Protein AF-A0A1F9FW12-F1 (afdb_monomer)

Radius of gyration: 21.67 Å; Cα contacts (8 Å, |Δi|>4): 444; chains: 1; bounding box: 49×50×56 Å

Solvent-accessible surface area (backbone atoms only — not comparable to full-atom values): 12491 Å² total; per-residue (Å²): 107,56,38,27,41,35,31,28,23,66,83,76,48,38,42,70,44,68,47,82,42,67,31,73,29,91,90,42,102,76,46,70,36,59,57,80,72,63,62,75,63,54,49,55,52,42,66,75,33,90,60,32,66,69,48,35,73,69,28,71,91,52,41,73,85,38,58,42,76,39,79,41,77,63,83,83,67,69,53,80,49,36,27,70,40,78,56,97,89,43,77,42,81,38,62,47,41,26,47,43,62,43,73,53,95,51,93,47,55,76,44,79,47,83,51,99,68,32,44,41,34,34,30,54,22,80,89,34,36,80,41,52,34,39,35,33,61,40,72,70,57,100,86,55,82,82,53,87,61,72,81,68,69,73,60,49,66,50,71,32,39,44,50,63,78,55,62,50,46,46,53,77,85,20,65,37,64,31,52,69,29,35,31,68,42,35,43,35,39,61,66,53,87,46,94,60,66,35,37,39,40,51,38,41,86,82,63,72,41,44,71,26,41,53,32,34,36,40,46,87

Sequence (220 aa):
MAKYIYFYDKVTQHIIGMNSHAEKDPKSSGGMKEADADITSVWEDIRTGRMWPFLLEKITDKNPDNFGFIQADETPKAYNEYEPHHLSGSLYLKRRPYLCLKMKPSPKIMKEIEHDDSCFYEVNTDGGVILDMEVCVKHTHQHVEKHAEDKNIKGINGSLLAEVTLGRMNPRDGNIEMKNSKAQFQWILPDITSKEPARCYVKDPQGKILISKSLRVKCC

Secondary structure (DSSP, 8-state):
--EEEEEEETTTTEEEEEEEE-EE-TTSSSPEEP--S-HHHHHHHHHHSTTHHHHHTTSGGG-GGGEEEEEE-SPP--GGGEEEEEETTEEEEEEPPEEEEEEPP-TTEEEEEE-SS-EEEEE--TT-EEEEEEEEEESS-TTS---TTTTS-PPP-EEEEEEESSSEEESTT-EEEEBTTEEEEEEEE-S---SS-EEEEEE-TTS-SBPEEEEEEEE-

Mean predicted aligned error: 11.64 Å

pLDDT: mean 75.12, std 13.75, range [41.91, 95.12]

Foldseek 3Di:
DWKKKFKAFQVVQFTQDMDTDWDPDPPDPGDTDYDPDDCVVVVVCCCPDPNLVSSLVVYVVSDPVRMDIAIDPDDDDDRRQWGWDADPRDIHTFGFKAKDKDWDDDPQFPDWDDDPAAIETEGAQVQWDKTKMKIFIDRDDPPDDQDPCNVPDFFDWDWKAKDKPAAAKVVRRRTWTGDRRMTIIMGIHHPDQDPAWIWMWMGDPVNRHDTGHIYTYRHD

Structure (mmCIF, N/CA/C/O backbone):
data_AF-A0A1F9FW12-F1
#
_entry.id   AF-A0A1F9FW12-F1
#
loop_
_atom_site.group_PDB
_atom_site.id
_atom_site.type_symbol
_atom_site.label_atom_id
_atom_site.label_alt_id
_atom_site.label_comp_id
_atom_site.label_asym_id
_atom_site.label_entity_id
_atom_site.label_seq_id
_atom_site.pdbx_PDB_ins_code
_atom_site.Cartn_x
_atom_site.Cartn_y
_atom_site.Cartn_z
_atom_site.occupancy
_atom_site.B_iso_or_equiv
_atom_site.auth_seq_id
_atom_site.auth_comp_id
_atom_site.auth_asym_id
_atom_site.auth_atom_id
_atom_site.pdbx_PDB_model_num
ATOM 1 N N . MET A 1 1 ? -2.468 22.154 17.732 1.00 50.06 1 MET A N 1
ATOM 2 C CA . MET A 1 1 ? -2.568 20.937 16.912 1.00 50.06 1 MET A CA 1
ATOM 3 C C . MET A 1 1 ? -4.022 20.478 16.830 1.00 50.06 1 MET A C 1
ATOM 5 O O . MET A 1 1 ? -4.713 20.486 17.840 1.00 50.06 1 MET A O 1
ATOM 9 N N . ALA A 1 2 ? -4.526 20.174 15.630 1.00 53.75 2 ALA A N 1
ATOM 10 C CA . ALA A 1 2 ? -5.861 19.586 15.475 1.00 53.75 2 ALA A CA 1
ATOM 11 C C . ALA A 1 2 ? -5.829 18.135 15.976 1.00 53.75 2 ALA A C 1
ATOM 13 O O . ALA A 1 2 ? -4.874 17.422 15.676 1.00 53.75 2 ALA A O 1
ATOM 14 N N . LYS A 1 3 ? -6.852 17.710 16.723 1.00 67.75 3 LYS A N 1
ATOM 15 C CA . LYS A 1 3 ? -7.005 16.312 17.147 1.00 67.75 3 LYS A CA 1
ATOM 16 C C . LYS A 1 3 ? -7.807 15.573 16.090 1.00 67.75 3 LYS A C 1
ATOM 18 O O . LYS A 1 3 ? -8.830 16.074 15.623 1.00 67.75 3 LYS A O 1
ATOM 23 N N . TYR A 1 4 ? -7.364 14.385 15.714 1.00 75.00 4 TYR A N 1
ATOM 24 C CA . TYR A 1 4 ? -8.054 13.556 14.736 1.00 75.00 4 TYR A CA 1
ATOM 25 C C . TYR A 1 4 ? -8.734 12.395 15.438 1.00 75.00 4 TYR A C 1
ATOM 27 O O . TYR A 1 4 ? -8.159 11.758 16.317 1.00 75.00 4 TYR A O 1
ATOM 35 N N . ILE A 1 5 ? -9.970 12.126 15.036 1.00 79.50 5 ILE A N 1
ATOM 36 C CA . ILE A 1 5 ? -10.752 10.993 15.510 1.00 79.50 5 ILE A CA 1
ATOM 37 C C . ILE A 1 5 ? -10.859 10.013 14.354 1.00 79.50 5 ILE A C 1
ATOM 39 O O . ILE A 1 5 ? -11.428 10.332 13.312 1.00 79.50 5 ILE A O 1
ATOM 43 N N . TYR A 1 6 ? -10.305 8.824 14.539 1.00 81.88 6 TYR A N 1
ATOM 44 C CA . TYR A 1 6 ? -10.405 7.720 13.598 1.00 81.88 6 TYR A CA 1
ATOM 45 C C . TYR A 1 6 ? -11.498 6.775 14.070 1.00 81.88 6 TYR A C 1
ATOM 47 O O . TYR A 1 6 ? -11.507 6.366 15.227 1.00 81.88 6 TYR A O 1
ATOM 55 N N . PHE A 1 7 ? -12.409 6.426 13.173 1.00 86.50 7 PHE A N 1
ATOM 56 C CA . PHE A 1 7 ? -13.525 5.531 13.445 1.00 86.50 7 PHE A CA 1
ATOM 57 C C . PHE A 1 7 ? -13.206 4.148 12.923 1.00 86.50 7 PHE A C 1
ATOM 59 O O . PHE A 1 7 ? -12.698 4.019 11.807 1.00 86.50 7 PHE A O 1
ATOM 66 N N . TYR A 1 8 ? -13.529 3.120 13.696 1.00 89.25 8 TYR A N 1
ATOM 67 C CA . TYR A 1 8 ? -13.235 1.749 13.320 1.00 89.25 8 TYR A CA 1
ATOM 68 C C . TYR A 1 8 ? -14.356 0.789 13.691 1.00 89.25 8 TYR A C 1
ATOM 70 O O . TYR A 1 8 ? -15.135 1.032 14.611 1.00 89.25 8 TYR A O 1
ATOM 78 N N . ASP A 1 9 ? -14.415 -0.315 12.958 1.00 90.31 9 ASP A N 1
ATOM 79 C CA . ASP A 1 9 ? -15.265 -1.451 13.282 1.00 90.31 9 ASP A CA 1
ATOM 80 C C . ASP A 1 9 ? -14.546 -2.366 14.281 1.00 90.31 9 ASP A C 1
ATOM 82 O O . ASP A 1 9 ? -13.486 -2.912 13.973 1.00 90.31 9 ASP A O 1
ATOM 86 N N . LYS A 1 10 ? -15.109 -2.546 15.478 1.00 90.25 10 LYS A N 1
ATOM 87 C CA . LYS A 1 10 ? -14.579 -3.425 16.532 1.00 90.25 10 LYS A CA 1
ATOM 88 C C . LYS A 1 10 ? -14.574 -4.900 16.132 1.00 90.25 10 LYS A C 1
ATOM 90 O O . LYS A 1 10 ? -13.773 -5.656 16.676 1.00 90.25 10 LYS A O 1
ATOM 95 N N . VAL A 1 11 ? -15.438 -5.323 15.211 1.00 90.12 11 VAL A N 1
ATOM 96 C CA . VAL A 1 11 ? -15.498 -6.718 14.755 1.00 90.12 11 VAL A CA 1
ATOM 97 C C . VAL A 1 11 ? -14.363 -6.996 13.780 1.00 90.12 11 VAL A C 1
ATOM 99 O O . VAL A 1 11 ? -13.602 -7.941 13.975 1.00 90.12 11 VAL A O 1
ATOM 102 N N . THR A 1 12 ? -14.205 -6.159 12.752 1.00 87.31 12 THR A N 1
ATOM 103 C CA . THR A 1 12 ? -13.179 -6.383 11.721 1.00 87.31 12 THR A CA 1
ATOM 104 C C . THR A 1 12 ? -11.837 -5.732 12.035 1.00 87.31 12 THR A C 1
ATOM 106 O O . THR A 1 12 ? -10.877 -5.981 11.316 1.00 87.31 12 THR A O 1
ATOM 109 N N . GLN A 1 13 ? -11.774 -4.863 13.047 1.00 85.50 13 GLN A N 1
ATOM 110 C CA . GLN A 1 13 ? -10.605 -4.044 13.381 1.00 85.50 13 GLN A CA 1
ATOM 111 C C . GLN A 1 13 ? -10.117 -3.210 12.181 1.00 85.50 13 GLN A C 1
ATOM 113 O O . GLN A 1 13 ? -8.924 -3.085 11.930 1.00 85.50 13 GLN A O 1
ATOM 118 N N . HIS A 1 14 ? -11.045 -2.630 11.412 1.00 85.19 14 HIS A N 1
ATOM 119 C CA . HIS A 1 14 ? -10.708 -1.774 10.268 1.00 85.19 14 HIS A CA 1
ATOM 120 C C . HIS A 1 14 ? -11.128 -0.334 10.515 1.00 85.19 14 HIS A C 1
ATOM 122 O O . HIS A 1 14 ? -12.238 -0.083 10.980 1.00 85.19 14 HIS A O 1
ATOM 128 N N . ILE A 1 15 ? -10.268 0.613 10.136 1.00 85.81 15 ILE A N 1
ATOM 129 C CA . ILE A 1 15 ? -10.620 2.031 10.105 1.00 85.81 15 ILE A CA 1
ATOM 130 C C . ILE A 1 15 ? -11.604 2.284 8.951 1.00 85.81 15 ILE A C 1
ATOM 132 O O . ILE A 1 15 ? -11.317 1.981 7.792 1.00 85.81 15 ILE A O 1
ATOM 136 N N . ILE A 1 16 ? -12.758 2.869 9.261 1.00 86.00 16 ILE A N 1
ATOM 137 C CA . ILE A 1 16 ? -13.864 3.116 8.320 1.00 86.00 16 ILE A CA 1
ATOM 138 C C . ILE A 1 16 ? -14.029 4.596 7.944 1.00 86.00 16 ILE A C 1
ATOM 140 O O . ILE A 1 16 ? -14.713 4.926 6.966 1.00 86.00 16 ILE A O 1
ATOM 144 N N . GLY A 1 17 ? -13.386 5.488 8.697 1.00 80.88 17 GLY A N 1
ATOM 145 C CA . GLY A 1 17 ? -13.388 6.921 8.445 1.00 80.88 17 GLY A CA 1
ATOM 146 C C . GLY A 1 17 ? -12.546 7.690 9.456 1.00 80.88 17 GLY A C 1
ATOM 147 O O . GLY A 1 17 ? -12.035 7.127 10.422 1.00 80.88 17 GLY A O 1
ATOM 148 N N . MET A 1 18 ? -12.422 8.992 9.227 1.00 80.31 18 MET A N 1
ATOM 149 C CA . MET A 1 18 ? -11.743 9.912 10.133 1.00 80.31 18 MET A CA 1
ATOM 150 C C . MET A 1 18 ? -12.443 11.268 10.131 1.00 80.31 18 MET A C 1
ATOM 152 O O . MET A 1 18 ? -13.063 11.643 9.135 1.00 80.31 18 MET A O 1
ATOM 156 N N . ASN A 1 19 ? -12.307 12.012 11.222 1.00 76.75 19 ASN A N 1
ATOM 157 C CA . ASN A 1 19 ? -12.745 13.395 11.322 1.00 76.75 19 ASN A CA 1
ATOM 158 C C . ASN A 1 19 ? -11.682 14.232 12.037 1.00 76.75 19 ASN A C 1
ATOM 160 O O . ASN A 1 19 ? -11.104 13.798 13.032 1.00 76.75 19 ASN A O 1
ATOM 164 N N . SER A 1 20 ? -11.430 15.438 11.538 1.00 72.69 20 SER A N 1
ATOM 165 C CA . SER A 1 20 ? -10.572 16.410 12.211 1.00 72.69 20 SER A CA 1
ATOM 166 C C . SER A 1 20 ? -11.410 17.259 13.154 1.00 72.69 20 SER A C 1
ATOM 168 O O . SER A 1 20 ? -12.402 17.852 12.725 1.00 72.69 20 SER A O 1
ATOM 170 N N . HIS A 1 21 ? -10.992 17.371 14.407 1.00 67.56 21 HIS A N 1
ATOM 171 C CA . HIS A 1 21 ? -11.604 18.270 15.366 1.00 67.56 21 HIS A CA 1
ATOM 172 C C . HIS A 1 21 ? -10.665 19.445 15.661 1.00 67.56 21 HIS A C 1
ATOM 174 O O . HIS A 1 21 ? -9.515 19.279 16.078 1.00 67.56 21 HIS A O 1
ATOM 180 N N . ALA A 1 22 ? -11.175 20.647 15.409 1.00 60.00 22 ALA A N 1
ATOM 181 C CA . ALA A 1 22 ? -10.562 21.908 15.789 1.00 60.00 22 ALA A CA 1
ATOM 182 C C . ALA A 1 22 ? -11.625 22.728 16.518 1.00 60.00 22 ALA A C 1
ATOM 184 O O . ALA A 1 22 ? -12.747 22.870 16.023 1.00 60.00 22 ALA A O 1
ATOM 185 N N . GLU A 1 23 ? -11.290 23.259 17.688 1.00 57.38 23 GLU A N 1
ATOM 186 C CA . GLU A 1 23 ? -12.183 24.172 18.391 1.00 57.38 23 GLU A CA 1
ATOM 187 C C . GLU A 1 23 ? -11.957 25.591 17.877 1.00 57.38 23 GLU A C 1
ATOM 189 O O . GLU A 1 23 ? -10.819 26.026 17.704 1.00 57.38 23 GLU A O 1
ATOM 194 N N . LYS A 1 24 ? -13.035 26.354 17.671 1.00 55.78 24 LYS A N 1
ATOM 195 C CA . LYS A 1 24 ? -12.896 27.801 17.480 1.00 55.78 24 LYS A CA 1
ATOM 196 C C . LYS A 1 24 ? -12.367 28.406 18.771 1.00 55.78 24 LYS A C 1
ATOM 198 O O . LYS A 1 24 ? -12.891 28.120 19.846 1.00 55.78 24 LYS A O 1
ATOM 203 N N . ASP A 1 25 ? -11.352 29.251 18.665 1.00 60.12 25 ASP A N 1
ATOM 204 C CA . ASP A 1 25 ? -10.911 30.052 19.793 1.00 60.12 25 ASP A CA 1
ATOM 205 C C . ASP A 1 25 ? -11.983 31.118 20.077 1.00 60.12 25 ASP A C 1
ATOM 207 O O . ASP A 1 25 ? -12.169 32.022 19.260 1.00 60.12 25 ASP A O 1
ATOM 211 N N . PRO A 1 26 ? -12.696 31.052 21.218 1.00 59.25 26 PRO A N 1
ATOM 212 C CA . PRO A 1 26 ? -13.742 32.016 21.544 1.00 59.25 26 PRO A CA 1
ATOM 213 C C . PRO A 1 26 ? -13.204 33.445 21.714 1.00 59.25 26 PRO A C 1
ATOM 215 O O . PRO A 1 26 ? -13.993 34.386 21.755 1.00 59.25 26 PRO A O 1
ATOM 218 N N . LYS A 1 27 ? -11.880 33.623 21.820 1.00 64.88 27 LYS A N 1
ATOM 219 C CA . LYS A 1 27 ? -11.221 34.927 21.948 1.00 64.88 27 LYS A CA 1
ATOM 220 C C . LYS A 1 27 ? -10.747 35.512 20.621 1.00 64.88 27 LYS A C 1
ATOM 222 O O . LYS A 1 27 ? -10.267 36.644 20.617 1.00 64.88 27 LYS A O 1
ATOM 227 N N . SER A 1 28 ? -10.878 34.794 19.505 1.00 58.59 28 SER A N 1
ATOM 228 C CA . SER A 1 28 ? -10.461 35.307 18.203 1.00 58.59 28 SER A CA 1
ATOM 229 C C . SER A 1 28 ? -11.562 35.169 17.154 1.00 58.59 28 SER A C 1
ATOM 231 O O . SER A 1 28 ? -12.304 34.192 17.089 1.00 58.59 28 SER A O 1
ATOM 233 N N . SER A 1 29 ? -11.666 36.174 16.290 1.00 53.31 29 SER A N 1
ATOM 234 C CA . SER A 1 29 ? -12.631 36.266 15.192 1.00 53.31 29 SER A CA 1
ATOM 235 C C . SER A 1 29 ? -12.268 35.353 14.008 1.00 53.31 29 SER A C 1
ATOM 237 O O . SER A 1 29 ? -12.373 35.754 12.852 1.00 53.31 29 SER A O 1
ATOM 239 N N . GLY A 1 30 ? -11.820 34.123 14.283 1.00 53.59 30 GLY A N 1
ATOM 240 C CA . GLY A 1 30 ? -11.485 33.128 13.260 1.00 53.59 30 GLY A CA 1
ATOM 241 C C . GLY A 1 30 ? -10.295 32.221 13.571 1.00 53.59 30 GLY A C 1
ATOM 242 O O . GLY A 1 30 ? -10.003 31.334 12.772 1.00 53.59 30 GLY A O 1
ATOM 243 N N . GLY A 1 31 ? -9.604 32.409 14.696 1.00 47.91 31 GLY A N 1
ATOM 244 C CA . GLY A 1 31 ? -8.548 31.498 15.127 1.00 47.91 31 GLY A CA 1
ATOM 245 C C . GLY A 1 31 ? -9.128 30.186 15.648 1.00 47.91 31 GLY A C 1
ATOM 246 O O . GLY A 1 31 ? -10.219 30.134 16.217 1.00 47.91 31 GLY A O 1
ATOM 247 N N . MET A 1 32 ? -8.390 29.107 15.420 1.00 54.97 32 MET A N 1
ATOM 248 C CA . MET A 1 32 ? -8.694 27.784 15.951 1.00 54.97 32 MET A CA 1
ATOM 249 C C . MET A 1 32 ? -7.742 27.512 17.115 1.00 54.97 32 MET A C 1
ATOM 251 O O . MET A 1 32 ? -6.544 27.771 16.997 1.00 54.97 32 MET A O 1
ATOM 255 N N . LYS A 1 33 ? -8.260 26.988 18.224 1.00 55.19 33 LYS A N 1
ATOM 256 C CA . LYS A 1 33 ? -7.462 26.482 19.344 1.00 55.19 33 LYS A CA 1
ATOM 257 C C . LYS A 1 33 ? -7.432 24.955 19.329 1.00 55.19 33 LYS A C 1
ATOM 259 O O . LYS A 1 33 ? -8.221 24.299 18.645 1.00 55.19 33 LYS A O 1
ATOM 264 N N . GLU A 1 34 ? -6.490 24.395 20.080 1.00 53.59 34 GLU A N 1
ATOM 265 C CA . GLU A 1 34 ? -6.467 22.961 20.360 1.00 53.59 34 GLU A CA 1
ATOM 266 C C . GLU A 1 34 ? -7.779 22.549 21.011 1.00 53.59 34 GLU A C 1
ATOM 268 O O . GLU A 1 34 ? -8.272 23.237 21.907 1.00 53.59 34 GLU A O 1
ATOM 273 N N . ALA A 1 35 ? -8.358 21.456 20.516 1.00 56.28 35 ALA A N 1
ATOM 274 C CA . ALA A 1 35 ? -9.571 20.937 21.104 1.00 56.28 35 ALA A CA 1
ATOM 275 C C . ALA A 1 35 ? -9.242 20.296 22.455 1.00 56.28 35 ALA A C 1
ATOM 277 O O . ALA A 1 35 ? -8.491 19.321 22.521 1.00 56.28 35 ALA A O 1
ATOM 278 N N . ASP A 1 36 ? -9.773 20.865 23.527 1.00 52.09 36 ASP A N 1
ATOM 279 C CA . ASP A 1 36 ? -9.643 20.362 24.898 1.00 52.09 36 ASP A CA 1
ATOM 280 C C . ASP A 1 36 ? -10.951 19.695 25.364 1.00 52.09 36 ASP A C 1
ATOM 282 O O . ASP A 1 36 ? -11.026 19.139 26.455 1.00 52.09 36 ASP A O 1
ATOM 286 N N . ALA A 1 37 ? -11.995 19.732 24.526 1.00 49.47 37 ALA A N 1
ATOM 287 C CA . ALA A 1 37 ? -13.280 19.116 24.797 1.00 49.47 37 ALA A CA 1
ATOM 288 C C . ALA A 1 37 ? -13.154 17.595 24.960 1.00 49.47 37 ALA A C 1
ATOM 290 O O . ALA A 1 37 ? -12.614 16.886 24.105 1.00 49.47 37 ALA A O 1
ATOM 291 N N . ASP A 1 38 ? -13.713 17.108 26.067 1.00 55.38 38 ASP A N 1
ATOM 292 C CA . ASP A 1 38 ? -13.918 15.693 26.342 1.00 55.38 38 ASP A CA 1
ATOM 293 C C . ASP A 1 38 ? -14.701 15.051 25.182 1.00 55.38 38 ASP A C 1
ATOM 295 O O . ASP A 1 38 ? -15.797 15.500 24.824 1.00 55.38 38 ASP A O 1
ATOM 299 N N . ILE A 1 39 ? -14.117 14.021 24.563 1.00 55.78 39 ILE A N 1
ATOM 300 C CA . ILE A 1 39 ? -14.562 13.407 23.298 1.00 55.78 39 ILE A CA 1
ATOM 301 C C . ILE A 1 39 ? -15.992 12.846 23.368 1.00 55.78 39 ILE A C 1
ATOM 303 O O . ILE A 1 39 ? -16.648 12.678 22.340 1.00 55.78 39 ILE A O 1
ATOM 307 N N . THR A 1 40 ? -16.504 12.623 24.581 1.00 54.50 40 THR A N 1
ATOM 308 C CA . THR A 1 40 ? -17.896 12.271 24.886 1.00 54.50 40 THR A CA 1
ATOM 309 C C . THR A 1 40 ? -18.890 13.286 24.311 1.00 54.50 40 THR A C 1
ATOM 311 O O . THR A 1 40 ? -19.965 12.906 23.855 1.00 54.50 40 THR A O 1
ATOM 314 N N . SER A 1 41 ? -18.515 14.570 24.265 1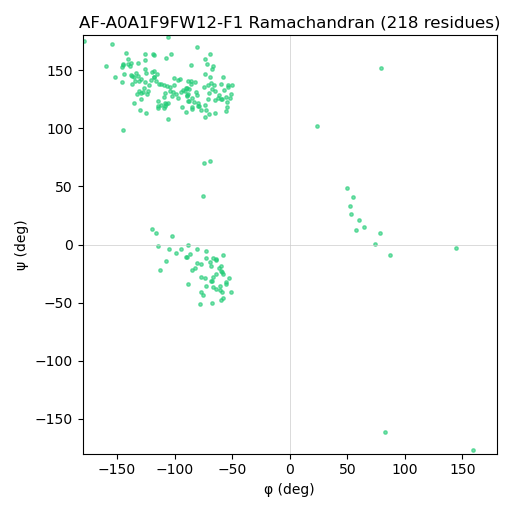.00 57.97 41 SER A N 1
ATOM 315 C CA . SER A 1 41 ? -19.313 15.630 23.632 1.00 57.97 41 SER A CA 1
ATOM 316 C C . SER A 1 41 ? -19.298 15.551 22.098 1.00 57.97 41 SER A C 1
ATOM 318 O O . SER A 1 41 ? -20.326 15.753 21.457 1.00 57.97 41 SER A O 1
ATOM 320 N N . VAL A 1 42 ? -18.166 15.155 21.507 1.00 59.72 42 VAL A N 1
ATOM 321 C CA . VAL A 1 42 ? -17.994 15.016 20.051 1.00 59.72 42 VAL A CA 1
ATOM 322 C C . VAL A 1 42 ? -18.718 13.772 19.519 1.00 59.72 42 VAL A C 1
ATOM 324 O O . VAL A 1 42 ? -19.174 13.755 18.376 1.00 59.72 42 VAL A O 1
ATOM 327 N N . TRP A 1 43 ? -18.864 12.732 20.347 1.00 63.38 43 TRP A N 1
ATOM 328 C CA . TRP A 1 43 ? -19.597 11.511 20.005 1.00 63.38 43 TRP A CA 1
ATOM 329 C C . TRP A 1 43 ? -21.064 11.773 19.658 1.00 63.38 43 TRP A C 1
ATOM 331 O O . TRP A 1 43 ? -21.545 11.305 18.624 1.00 63.38 43 TRP A O 1
ATOM 341 N N . GLU A 1 44 ? -21.768 12.549 20.483 1.00 67.06 44 GLU A N 1
ATOM 342 C CA . GLU A 1 44 ? -23.172 12.881 20.231 1.00 67.06 44 GLU A CA 1
ATOM 343 C C . GLU A 1 44 ? -23.341 13.756 18.984 1.00 67.06 44 GLU A C 1
ATOM 345 O O . GLU A 1 44 ? -24.257 13.523 18.189 1.00 67.06 44 GLU A O 1
ATOM 350 N N . ASP A 1 45 ? -22.413 14.682 18.738 1.00 67.62 45 ASP A N 1
ATOM 351 C CA . ASP A 1 45 ? -22.391 15.489 17.513 1.00 67.62 45 ASP A CA 1
ATOM 352 C C . ASP A 1 45 ? -22.164 14.630 16.261 1.00 67.62 45 ASP A C 1
ATOM 354 O O . ASP A 1 45 ? -22.785 14.851 15.219 1.00 67.62 45 ASP A O 1
ATOM 358 N N . ILE A 1 46 ? -21.303 13.611 16.346 1.00 69.25 46 ILE A N 1
ATOM 359 C CA . ILE A 1 46 ? -21.087 12.668 15.246 1.00 69.25 46 ILE A CA 1
ATOM 360 C C . ILE A 1 46 ? -22.342 11.831 15.019 1.00 69.25 46 ILE A C 1
ATOM 362 O O . ILE A 1 46 ? -22.800 11.766 13.880 1.00 69.25 46 ILE A O 1
ATOM 366 N N . ARG A 1 47 ? -22.908 11.236 16.080 1.00 67.94 47 ARG A N 1
ATOM 367 C CA . ARG A 1 47 ? -24.086 10.351 16.042 1.00 67.94 47 ARG A CA 1
ATOM 368 C C . ARG A 1 47 ? -25.327 11.048 15.488 1.00 67.94 47 ARG A C 1
ATOM 370 O O . ARG A 1 47 ? -26.104 10.441 14.754 1.00 67.94 47 ARG A O 1
ATOM 377 N N . THR A 1 48 ? -25.528 12.311 15.847 1.00 71.81 48 THR A N 1
ATOM 378 C CA . THR A 1 48 ? -26.655 13.128 15.366 1.00 71.81 48 THR A CA 1
ATOM 379 C C . THR A 1 48 ? -26.339 13.872 14.065 1.00 71.81 48 THR A C 1
ATOM 381 O O . THR A 1 48 ? -27.235 14.407 13.409 1.00 71.81 48 THR A O 1
ATOM 384 N N . GLY A 1 49 ? -25.069 13.879 13.660 1.00 72.19 49 GLY A N 1
ATOM 385 C CA . GLY A 1 49 ? -24.574 14.544 12.469 1.00 72.19 49 GLY A CA 1
ATOM 386 C C . GLY A 1 49 ? -24.788 13.762 11.173 1.00 72.19 49 GLY A C 1
ATOM 387 O O . GLY A 1 49 ? -25.107 12.575 11.132 1.00 72.19 49 GLY A O 1
ATOM 388 N N . ARG A 1 50 ? -24.535 14.444 10.051 1.00 75.69 50 ARG A N 1
ATOM 389 C CA . ARG A 1 50 ? -24.700 13.883 8.695 1.00 75.69 50 ARG A CA 1
ATOM 390 C C . ARG A 1 50 ? -23.688 12.793 8.343 1.00 75.69 50 ARG A C 1
ATOM 392 O O . ARG A 1 50 ? -23.885 12.097 7.356 1.00 75.69 50 ARG A O 1
ATOM 399 N N . MET A 1 51 ? -22.607 12.663 9.110 1.00 76.00 51 MET A N 1
ATOM 400 C CA . MET A 1 51 ? -21.559 11.667 8.874 1.00 76.00 51 MET A CA 1
ATOM 401 C C . MET A 1 51 ? -21.977 10.264 9.339 1.00 76.00 51 MET A C 1
ATOM 403 O O . MET A 1 51 ? -21.530 9.272 8.768 1.00 76.00 51 MET A O 1
ATOM 407 N N . TRP A 1 52 ? -22.853 10.174 10.342 1.00 81.94 52 TRP A N 1
ATOM 408 C CA . TRP A 1 52 ? -23.211 8.918 10.997 1.00 81.94 52 TRP A CA 1
ATOM 409 C C . TRP A 1 52 ? -23.786 7.839 10.069 1.00 81.94 52 TRP A C 1
ATOM 411 O O . TRP A 1 52 ? -23.285 6.714 10.120 1.00 81.94 52 TRP A O 1
ATOM 421 N N . PRO A 1 53 ? -24.743 8.132 9.163 1.00 84.19 53 PRO A N 1
ATOM 422 C CA . PRO A 1 53 ? -25.268 7.116 8.251 1.00 84.19 53 PRO A CA 1
ATOM 423 C C . PRO A 1 53 ? -24.179 6.489 7.368 1.00 84.19 53 PRO A C 1
ATOM 425 O O . PRO A 1 53 ? -24.139 5.273 7.213 1.00 84.19 53 PRO A O 1
ATOM 428 N N . PHE A 1 54 ? -23.242 7.302 6.867 1.00 84.62 54 PHE A N 1
ATOM 429 C CA . PHE A 1 54 ? -22.136 6.832 6.023 1.00 84.62 54 PHE A CA 1
ATOM 430 C C . PHE A 1 54 ? -21.134 5.960 6.780 1.00 84.62 54 PHE A C 1
ATOM 432 O O . PHE A 1 54 ? -20.500 5.085 6.191 1.00 84.62 54 PHE A O 1
ATOM 439 N N . LEU A 1 55 ? -20.948 6.219 8.074 1.00 84.88 55 LEU A N 1
ATOM 440 C CA . LEU A 1 55 ? -20.100 5.381 8.910 1.00 84.88 55 LEU A CA 1
ATOM 441 C C . LEU A 1 55 ? -20.797 4.061 9.246 1.00 84.88 55 LEU A C 1
ATOM 443 O O . LEU A 1 55 ? -20.174 3.010 9.128 1.00 84.88 55 LEU A O 1
ATOM 447 N N . LEU A 1 56 ? -22.089 4.096 9.586 1.00 87.12 56 LEU A N 1
ATOM 448 C CA . LEU A 1 56 ? -22.874 2.894 9.875 1.00 87.12 56 LEU A CA 1
ATOM 449 C C . LEU A 1 56 ? -22.958 1.934 8.689 1.00 87.12 56 LEU A C 1
ATOM 451 O O . LEU A 1 56 ? -22.918 0.726 8.889 1.00 87.12 56 LEU A O 1
ATOM 455 N N . GLU A 1 57 ? -23.022 2.443 7.457 1.00 89.06 57 GLU A N 1
ATOM 456 C CA . GLU A 1 57 ? -22.985 1.608 6.249 1.00 89.06 57 GLU A CA 1
ATOM 457 C C . GLU A 1 57 ? -21.719 0.750 6.128 1.00 89.06 57 GLU A C 1
ATOM 459 O O . GLU A 1 57 ? -21.745 -0.276 5.450 1.00 89.06 57 GLU A O 1
ATOM 464 N N . LYS A 1 58 ? -20.626 1.159 6.779 1.00 88.56 58 LYS A N 1
ATOM 465 C CA . LYS A 1 58 ? -19.327 0.476 6.750 1.00 88.56 58 LYS A CA 1
ATOM 466 C C . LYS A 1 58 ? -19.073 -0.409 7.973 1.00 88.56 58 LYS A C 1
ATOM 468 O O . LYS A 1 58 ? -18.061 -1.101 7.996 1.00 88.56 58 LYS A O 1
ATOM 473 N N . ILE A 1 59 ? -19.945 -0.362 8.980 1.00 90.31 59 ILE A N 1
ATOM 474 C CA . ILE A 1 59 ? -19.849 -1.168 10.201 1.00 90.31 59 ILE A CA 1
ATOM 475 C C . ILE A 1 59 ? -20.497 -2.536 9.973 1.00 90.31 59 ILE A C 1
ATOM 477 O O . ILE A 1 59 ? -21.562 -2.633 9.358 1.00 90.31 59 ILE A O 1
ATOM 481 N N . THR A 1 60 ? -19.886 -3.589 10.516 1.00 90.75 60 THR A N 1
ATOM 482 C CA . THR A 1 60 ? -20.432 -4.950 10.519 1.00 90.75 60 THR A CA 1
ATOM 483 C C . THR A 1 60 ? -21.852 -4.954 11.072 1.00 90.75 60 THR A C 1
ATOM 485 O O . THR A 1 60 ? -22.124 -4.419 12.151 1.00 90.75 60 THR A O 1
ATOM 488 N N . ASP A 1 61 ? -22.765 -5.526 10.287 1.00 92.44 61 ASP A N 1
ATOM 489 C CA . ASP A 1 61 ? -24.207 -5.596 10.546 1.00 92.44 61 ASP A CA 1
ATOM 490 C C . ASP A 1 61 ? -24.901 -4.239 10.730 1.00 92.44 61 ASP A C 1
ATOM 492 O O . ASP A 1 61 ? -26.050 -4.179 11.168 1.00 92.44 61 ASP A O 1
ATOM 496 N N . LYS A 1 62 ? -24.221 -3.133 10.392 1.00 89.81 62 LYS A N 1
ATOM 497 C CA . LYS A 1 62 ? -24.669 -1.759 10.660 1.00 89.81 62 LYS A CA 1
ATOM 498 C C . LYS A 1 62 ? -25.028 -1.535 12.136 1.00 89.81 62 LYS A C 1
ATOM 500 O O . LYS A 1 62 ? -25.849 -0.673 12.443 1.00 89.81 62 LYS A O 1
ATOM 505 N N . ASN A 1 63 ? -24.435 -2.317 13.043 1.00 89.56 63 ASN A N 1
ATOM 506 C CA . ASN A 1 63 ? -24.714 -2.252 14.472 1.00 89.56 63 ASN A CA 1
ATOM 507 C C . ASN A 1 63 ? -23.856 -1.155 15.137 1.00 89.56 63 ASN A C 1
ATOM 509 O O . ASN A 1 63 ? -22.635 -1.305 15.183 1.00 89.56 63 ASN A O 1
ATOM 513 N N . PRO A 1 64 ? -24.453 -0.088 15.704 1.00 86.50 64 PRO A N 1
ATOM 514 C CA . PRO A 1 64 ? -23.721 0.957 16.422 1.00 86.50 64 PRO A CA 1
ATOM 515 C C . PRO A 1 64 ? -22.787 0.451 17.528 1.00 86.50 64 PRO A C 1
ATOM 517 O O . PRO A 1 64 ? -21.765 1.080 17.785 1.00 86.50 64 PRO A O 1
ATOM 520 N N . ASP A 1 65 ? -23.087 -0.684 18.164 1.00 88.12 65 ASP A N 1
ATOM 521 C CA . ASP A 1 65 ? -22.259 -1.231 19.248 1.00 88.12 65 ASP A CA 1
ATOM 522 C C . ASP A 1 65 ? -20.873 -1.679 18.758 1.00 88.12 65 ASP A C 1
ATOM 524 O O . ASP A 1 65 ? -19.874 -1.599 19.489 1.00 88.12 65 ASP A O 1
ATOM 528 N N . ASN A 1 66 ? -20.793 -2.069 17.482 1.00 89.81 66 ASN A N 1
ATOM 529 C CA . ASN A 1 66 ? -19.551 -2.432 16.805 1.00 89.81 66 ASN A CA 1
ATOM 530 C C . ASN A 1 66 ? -18.681 -1.205 16.498 1.00 89.81 66 ASN A C 1
ATOM 532 O O . ASN A 1 66 ? -17.549 -1.349 16.048 1.00 89.81 66 ASN A O 1
ATOM 536 N N . PHE A 1 67 ? -19.161 0.008 16.759 1.00 86.94 67 PHE A N 1
ATOM 537 C CA . PHE A 1 67 ? -18.421 1.227 16.487 1.00 86.94 67 PHE A CA 1
ATOM 538 C C . PHE A 1 67 ? -17.387 1.529 17.575 1.00 86.94 67 PHE A C 1
ATOM 540 O O . PHE A 1 67 ? -17.712 1.595 18.764 1.00 86.94 67 PHE A O 1
ATOM 547 N N . GLY A 1 68 ? -16.140 1.771 17.178 1.00 86.69 68 GLY A N 1
ATOM 548 C CA . GLY A 1 68 ? -15.075 2.277 18.039 1.00 86.69 68 GLY A CA 1
ATOM 549 C C . GLY A 1 68 ? -14.422 3.538 17.475 1.00 86.69 68 GLY A C 1
ATOM 550 O O . GLY A 1 68 ? -14.564 3.861 16.294 1.00 86.69 68 GLY A O 1
ATOM 551 N N . PHE A 1 69 ? -13.682 4.255 18.322 1.00 85.00 69 PHE A N 1
ATOM 552 C CA . PHE A 1 69 ? -12.880 5.397 17.895 1.00 85.00 69 PHE A CA 1
ATOM 553 C C . PHE A 1 69 ? -11.498 5.427 18.557 1.00 85.00 69 PHE A C 1
ATOM 555 O O . PHE A 1 69 ? -11.300 4.858 19.630 1.00 85.00 69 PHE A O 1
ATOM 562 N N . ILE A 1 70 ? -10.549 6.093 17.899 1.00 81.38 70 ILE A N 1
ATOM 563 C CA . ILE A 1 70 ? -9.189 6.340 18.388 1.00 81.38 70 ILE A CA 1
ATOM 564 C C . ILE A 1 70 ? -8.867 7.809 18.156 1.00 81.38 70 ILE A C 1
ATOM 566 O O . ILE A 1 70 ? -9.048 8.314 17.047 1.00 81.38 70 ILE A O 1
ATOM 570 N N . GLN A 1 71 ? -8.384 8.487 19.192 1.00 77.88 71 GLN A N 1
ATOM 571 C CA . GLN A 1 71 ? -7.871 9.845 19.070 1.00 77.88 71 GLN A CA 1
ATOM 572 C C . GLN A 1 71 ? -6.379 9.801 18.734 1.00 77.88 71 GLN A C 1
ATOM 574 O O . GLN A 1 71 ? -5.625 9.056 19.359 1.00 77.88 71 GLN A O 1
ATOM 579 N N . ALA A 1 72 ? -5.958 10.608 17.766 1.00 73.25 72 ALA A N 1
ATOM 580 C CA . ALA A 1 72 ? -4.558 10.779 17.414 1.00 73.25 72 ALA A CA 1
ATOM 581 C C . ALA A 1 72 ? -4.228 12.255 17.185 1.00 73.25 72 ALA A C 1
ATOM 583 O O . ALA A 1 72 ? -5.036 13.011 16.643 1.00 73.25 72 ALA A O 1
ATOM 584 N N . ASP A 1 73 ? -3.015 12.640 17.569 1.00 66.00 73 ASP A N 1
ATOM 585 C CA . ASP A 1 73 ? -2.505 14.007 17.413 1.00 66.00 73 ASP A CA 1
ATOM 586 C C . ASP A 1 73 ? -1.812 14.220 16.045 1.00 66.00 73 ASP A C 1
ATOM 588 O O . ASP A 1 73 ? -1.347 15.315 15.728 1.00 66.00 73 ASP A O 1
ATOM 592 N N . GLU A 1 74 ? -1.751 13.175 15.208 1.00 60.53 74 GLU A N 1
ATOM 593 C CA . GLU A 1 74 ? -1.063 13.171 13.912 1.00 60.53 74 GLU A CA 1
ATOM 594 C C . GLU A 1 74 ? -1.948 13.658 12.751 1.00 60.53 74 GLU A C 1
ATOM 596 O O . GLU A 1 74 ? -3.075 13.196 12.571 1.00 60.53 74 GLU A O 1
ATOM 601 N N . THR A 1 75 ? -1.394 14.544 11.913 1.00 54.97 75 THR A N 1
ATOM 602 C CA . THR A 1 75 ? -1.973 15.032 10.646 1.00 54.97 75 THR A CA 1
ATOM 603 C C . THR A 1 75 ? -2.438 13.869 9.757 1.00 54.97 75 THR A C 1
ATOM 605 O O . THR A 1 75 ? -1.710 12.882 9.619 1.00 54.97 75 THR A O 1
ATOM 608 N N . PRO A 1 76 ? -3.619 13.951 9.118 1.00 53.69 76 PRO A N 1
ATOM 609 C CA . PRO A 1 76 ? -4.249 12.794 8.532 1.00 53.69 76 PRO A CA 1
ATOM 610 C C . PRO A 1 76 ? -3.518 12.408 7.252 1.00 53.69 76 PRO A C 1
ATOM 612 O O . PRO A 1 76 ? -3.234 13.247 6.394 1.00 53.69 76 PRO A O 1
ATOM 615 N N . LYS A 1 77 ? -3.280 11.109 7.101 1.00 60.28 77 LYS A N 1
ATOM 616 C CA . LYS A 1 77 ? -3.153 10.480 5.784 1.00 60.28 77 LYS A CA 1
ATOM 617 C C . LYS A 1 77 ? -4.418 9.677 5.502 1.00 60.28 77 LYS A C 1
ATOM 619 O O . LYS A 1 77 ? -5.342 9.674 6.315 1.00 60.28 77 LYS A O 1
ATOM 624 N N . ALA A 1 78 ? -4.514 9.048 4.334 1.00 61.19 78 ALA A N 1
ATOM 625 C CA . ALA A 1 78 ? -5.710 8.297 3.976 1.00 61.19 78 ALA A CA 1
ATOM 626 C C . ALA A 1 78 ? -6.017 7.247 5.068 1.00 61.19 78 ALA A C 1
ATOM 628 O O . ALA A 1 78 ? -5.142 6.488 5.473 1.00 61.19 78 ALA A O 1
ATOM 629 N N . TYR A 1 79 ? -7.241 7.235 5.609 1.00 65.06 79 TYR A N 1
ATOM 630 C CA . TYR A 1 79 ? -7.583 6.468 6.821 1.00 65.06 79 TYR A CA 1
ATOM 631 C C . TYR A 1 79 ? -7.387 4.947 6.668 1.00 65.06 79 TYR A C 1
ATOM 633 O O . TYR A 1 79 ? -7.235 4.234 7.655 1.00 65.06 79 TYR A O 1
ATOM 641 N N . ASN A 1 80 ? -7.341 4.449 5.430 1.00 69.12 80 ASN A N 1
ATOM 642 C CA . ASN A 1 80 ? -6.998 3.067 5.096 1.00 69.12 80 ASN A CA 1
ATOM 643 C C . ASN A 1 80 ? -5.534 2.706 5.411 1.00 69.12 80 ASN A C 1
ATOM 645 O O . ASN A 1 80 ? -5.203 1.522 5.383 1.00 69.12 80 ASN A O 1
ATOM 649 N N . GLU A 1 81 ? -4.679 3.692 5.706 1.00 72.38 81 GLU A N 1
ATOM 650 C CA . GLU A 1 81 ? -3.276 3.526 6.101 1.00 72.38 81 GLU A CA 1
ATOM 651 C C . GLU A 1 81 ? -3.072 2.979 7.513 1.00 72.38 81 GLU A C 1
ATOM 653 O O . GLU A 1 81 ? -1.957 2.588 7.862 1.00 72.38 81 GLU A O 1
ATOM 658 N N . TYR A 1 82 ? -4.131 2.926 8.316 1.00 76.88 82 TYR A N 1
ATOM 659 C CA . TYR A 1 82 ? -4.053 2.592 9.730 1.00 76.88 82 TYR A CA 1
ATOM 660 C C . TYR A 1 82 ? -4.977 1.427 10.090 1.00 76.88 82 TYR A C 1
ATOM 662 O O . TYR A 1 82 ? -5.940 1.121 9.385 1.00 76.88 82 TYR A O 1
ATOM 670 N N . GLU A 1 83 ? -4.662 0.777 11.204 1.00 80.25 83 GLU A N 1
ATOM 671 C CA . GLU A 1 83 ? -5.478 -0.221 11.883 1.00 80.25 83 GLU A CA 1
ATOM 672 C C . GLU A 1 83 ? -5.505 0.073 13.397 1.00 80.25 83 GLU A C 1
ATOM 674 O O . GLU A 1 83 ? -4.528 0.598 13.943 1.00 80.25 83 GLU A O 1
ATOM 679 N N . PRO A 1 84 ? -6.611 -0.224 14.096 1.00 83.38 84 PRO A N 1
ATOM 680 C CA . PRO A 1 84 ? -6.658 -0.229 15.552 1.00 83.38 84 PRO A CA 1
ATOM 681 C C . PRO A 1 84 ? -5.663 -1.239 16.120 1.00 83.38 84 PRO A C 1
ATOM 683 O O . PRO A 1 84 ? -5.558 -2.367 15.634 1.00 83.38 84 PRO A O 1
ATOM 686 N N . HIS A 1 85 ? -4.960 -0.868 17.186 1.00 80.94 85 HIS A N 1
ATOM 687 C CA . HIS A 1 85 ? -4.093 -1.801 17.887 1.00 80.94 85 HIS A CA 1
ATOM 688 C C . HIS A 1 85 ? -4.046 -1.546 19.394 1.00 80.94 85 HIS A C 1
ATOM 690 O O . HIS A 1 85 ? -4.259 -0.427 19.854 1.00 80.94 85 HIS A O 1
ATOM 696 N N . HIS A 1 86 ? -3.784 -2.602 20.167 1.00 77.88 86 HIS A N 1
ATOM 697 C CA . HIS A 1 86 ? -3.763 -2.576 21.629 1.00 77.88 86 HIS A CA 1
ATOM 698 C C . HIS A 1 86 ? -2.353 -2.849 22.157 1.00 77.88 86 HIS A C 1
ATOM 700 O O . HIS A 1 86 ? -1.775 -3.896 21.872 1.00 77.88 86 HIS A O 1
ATOM 706 N N . LEU 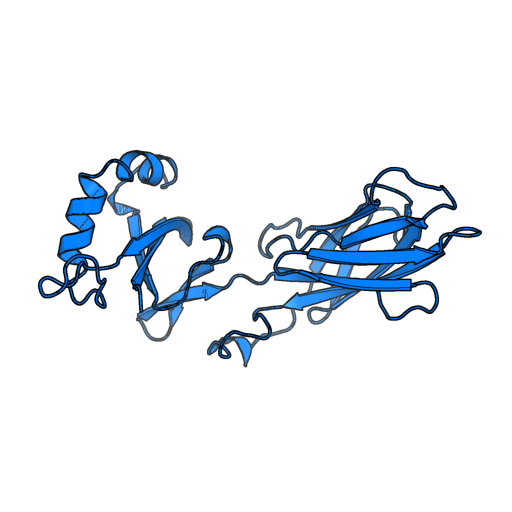A 1 87 ? -1.821 -1.931 22.966 1.00 70.81 87 LEU A N 1
ATOM 707 C CA . LEU A 1 87 ? -0.486 -2.017 23.563 1.00 70.81 87 LEU A CA 1
ATOM 708 C C . LEU A 1 87 ? -0.608 -1.619 25.014 1.00 70.81 87 LEU A C 1
ATOM 710 O O . LEU A 1 87 ? -1.075 -0.527 25.334 1.00 70.81 87 LEU A O 1
ATOM 714 N N . SER A 1 88 ? -0.206 -2.533 25.894 1.00 72.75 88 SER A N 1
ATOM 715 C CA . SER A 1 88 ? -0.248 -2.320 27.343 1.00 72.75 88 SER A CA 1
ATOM 716 C C . SER A 1 88 ? -1.628 -1.873 27.856 1.00 72.75 88 SER A C 1
ATOM 718 O O . SER A 1 88 ? -1.717 -1.102 28.804 1.00 72.75 88 SER A O 1
ATOM 720 N N . GLY A 1 89 ? -2.707 -2.345 27.219 1.00 72.19 89 GLY A N 1
ATOM 721 C CA . GLY A 1 89 ? -4.092 -2.017 27.583 1.00 72.19 89 GLY A CA 1
ATOM 72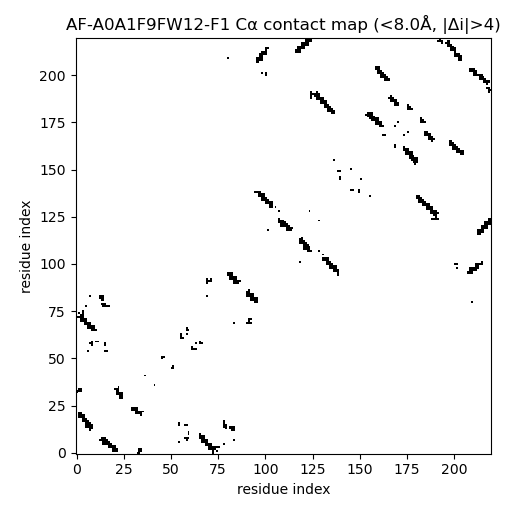2 C C . GLY A 1 89 ? -4.655 -0.740 26.949 1.00 72.19 89 GLY A C 1
ATOM 723 O O . GLY A 1 89 ? -5.864 -0.534 27.013 1.00 72.19 89 GLY A O 1
ATOM 724 N N . SER A 1 90 ? -3.832 0.069 26.279 1.00 74.38 90 SER A N 1
ATOM 725 C CA . SER A 1 90 ? -4.272 1.282 25.579 1.00 74.38 90 SER A CA 1
ATOM 726 C C . SER A 1 90 ? -4.485 1.020 24.091 1.00 74.38 90 SER A C 1
ATOM 728 O O . SER A 1 90 ? -3.727 0.276 23.467 1.00 74.38 90 SER A O 1
ATOM 730 N N . LEU A 1 91 ? -5.523 1.635 23.523 1.00 76.25 91 LEU A N 1
ATOM 731 C CA . LEU A 1 91 ? -5.839 1.563 22.099 1.00 76.25 91 LEU A CA 1
ATOM 732 C C . LEU A 1 91 ? -5.156 2.713 21.341 1.00 76.25 91 LEU A C 1
ATOM 734 O O . LEU A 1 91 ? -5.253 3.865 21.755 1.00 76.25 91 LEU A O 1
ATOM 738 N N . TYR A 1 92 ? -4.487 2.402 20.234 1.00 77.19 92 TYR A N 1
ATOM 739 C CA . TYR A 1 92 ? -3.761 3.359 19.397 1.00 77.19 92 TYR A CA 1
ATOM 740 C C . TYR A 1 92 ? -3.899 3.015 17.916 1.00 77.19 92 TYR A C 1
ATOM 742 O O . TYR A 1 92 ? -4.293 1.908 17.544 1.00 77.19 92 TYR A O 1
ATOM 750 N N . LEU A 1 93 ? -3.557 3.979 17.060 1.00 76.81 93 LEU A N 1
ATOM 751 C CA . LEU A 1 93 ? -3.430 3.740 15.630 1.00 76.81 93 LEU A CA 1
ATOM 752 C C . LEU A 1 93 ? -2.086 3.094 15.340 1.00 76.81 93 LEU A C 1
ATOM 754 O O . LEU A 1 93 ? -1.030 3.683 15.567 1.00 76.81 93 LEU A O 1
ATOM 758 N N . LYS A 1 94 ? -2.134 1.896 14.774 1.00 76.38 94 LYS A N 1
ATOM 759 C CA . LYS A 1 94 ? -0.982 1.263 14.159 1.00 76.38 94 LYS A CA 1
ATOM 760 C C . LYS A 1 94 ? -1.028 1.519 12.666 1.00 76.38 94 LYS A C 1
ATOM 762 O O . LYS A 1 94 ? -2.018 1.239 11.998 1.00 76.38 94 LYS A O 1
ATOM 767 N N . ARG A 1 95 ? 0.057 2.055 12.119 1.00 73.94 95 ARG A N 1
ATOM 768 C CA . ARG A 1 95 ? 0.188 2.201 10.673 1.00 73.94 95 ARG A CA 1
ATOM 769 C C . ARG A 1 95 ? 0.369 0.822 10.043 1.00 73.94 95 ARG A C 1
ATOM 771 O O . ARG A 1 95 ? 1.221 0.038 10.469 1.00 73.94 95 ARG A O 1
ATOM 778 N N . ARG A 1 96 ? -0.417 0.532 9.013 1.00 76.12 96 ARG A N 1
ATOM 779 C CA . ARG A 1 96 ? -0.287 -0.698 8.237 1.00 76.12 96 ARG A CA 1
ATOM 780 C C . ARG A 1 96 ? 1.013 -0.653 7.425 1.00 76.12 96 ARG A C 1
ATOM 782 O O . ARG A 1 96 ? 1.391 0.416 6.933 1.00 76.12 96 ARG A O 1
ATOM 789 N N . PRO A 1 97 ? 1.707 -1.790 7.245 1.00 76.44 97 PRO A N 1
ATOM 790 C CA . PRO A 1 97 ? 2.848 -1.845 6.342 1.00 76.44 97 PRO A CA 1
ATOM 791 C C . PRO A 1 97 ? 2.426 -1.437 4.928 1.00 76.44 97 PRO A C 1
ATOM 793 O O . PRO A 1 97 ? 1.336 -1.788 4.467 1.00 76.44 97 PRO A O 1
ATOM 796 N N . TYR A 1 98 ? 3.316 -0.749 4.220 1.00 77.31 98 TYR A N 1
ATOM 797 C CA . TYR A 1 98 ? 3.153 -0.436 2.804 1.00 77.31 98 TYR A CA 1
ATOM 798 C C . TYR A 1 98 ? 4.366 -0.929 2.018 1.00 77.31 98 TYR A C 1
ATOM 800 O O . TYR A 1 98 ? 5.490 -0.978 2.529 1.00 77.31 98 TYR A O 1
ATOM 808 N N . LEU A 1 99 ? 4.143 -1.329 0.768 1.00 79.62 99 LEU A N 1
ATOM 809 C CA . LEU A 1 99 ? 5.250 -1.650 -0.129 1.00 79.62 99 LEU A CA 1
ATOM 810 C C . LEU A 1 99 ? 6.007 -0.359 -0.490 1.00 79.62 99 LEU A C 1
ATOM 812 O O . LEU A 1 99 ? 5.553 0.752 -0.268 1.00 79.62 99 LEU A O 1
ATOM 816 N N . CYS A 1 100 ? 7.204 -0.453 -1.022 1.00 80.00 100 CYS A N 1
ATOM 817 C CA . CYS A 1 100 ? 7.909 0.689 -1.570 1.00 80.00 100 CYS A CA 1
ATOM 818 C C . CYS A 1 100 ? 8.670 0.156 -2.763 1.00 80.00 100 CYS A C 1
ATOM 820 O O . CYS A 1 100 ? 9.709 -0.491 -2.615 1.00 80.00 100 CYS A O 1
ATOM 822 N N . LEU A 1 101 ? 8.064 0.365 -3.929 1.00 83.75 101 LEU A N 1
ATOM 823 C CA . LEU A 1 101 ? 8.627 0.025 -5.220 1.00 83.75 101 LEU A CA 1
ATOM 824 C C . LEU A 1 101 ? 9.525 1.168 -5.692 1.00 83.75 101 LEU A C 1
ATOM 826 O O . LEU A 1 101 ? 9.086 2.314 -5.780 1.00 83.75 101 LEU A O 1
ATOM 830 N N . LYS A 1 102 ? 10.768 0.840 -6.029 1.00 84.62 102 LYS A N 1
ATOM 831 C CA . LYS A 1 102 ? 11.731 1.765 -6.628 1.00 84.62 102 LYS A CA 1
ATOM 832 C C . LYS A 1 102 ? 12.541 1.063 -7.708 1.00 84.62 102 LYS A C 1
ATOM 834 O O . LYS A 1 102 ? 12.662 -0.165 -7.719 1.00 84.62 102 LYS A O 1
ATOM 839 N N . MET A 1 103 ? 13.128 1.857 -8.589 1.00 86.69 103 MET A N 1
ATOM 840 C CA . MET A 1 103 ? 14.153 1.379 -9.508 1.00 86.69 103 MET A CA 1
ATOM 841 C C . MET A 1 103 ? 15.500 1.356 -8.787 1.00 86.69 103 MET A C 1
ATOM 843 O O . MET A 1 103 ? 15.816 2.263 -8.015 1.00 86.69 103 MET A O 1
ATOM 847 N N . LYS A 1 104 ? 16.308 0.319 -9.015 1.00 87.38 104 LYS A N 1
ATOM 848 C CA . LYS A 1 104 ? 17.718 0.374 -8.628 1.00 87.38 104 LYS A CA 1
ATOM 849 C C . LYS A 1 104 ? 18.441 1.416 -9.492 1.00 87.38 104 LYS A C 1
ATOM 851 O O . LYS A 1 104 ? 18.046 1.616 -10.644 1.00 87.38 104 LYS A O 1
ATOM 856 N N . PRO A 1 105 ? 19.506 2.054 -8.971 1.00 84.81 105 PRO A N 1
ATOM 857 C CA . PRO A 1 105 ? 20.309 2.983 -9.755 1.00 84.81 105 PRO A CA 1
ATOM 858 C C . PRO A 1 105 ? 20.747 2.358 -11.082 1.00 84.81 105 PRO A C 1
ATOM 860 O O . PRO A 1 105 ? 21.279 1.248 -11.106 1.00 84.81 105 PRO A O 1
ATOM 863 N N . SER A 1 106 ? 20.513 3.071 -12.181 1.00 83.44 106 SER A N 1
ATOM 864 C CA . SER A 1 106 ? 20.851 2.633 -13.533 1.00 83.44 106 SER A CA 1
ATOM 865 C C . SER A 1 106 ? 21.264 3.841 -14.372 1.00 83.44 106 SER A C 1
ATOM 867 O O . SER A 1 106 ? 20.610 4.880 -14.279 1.00 83.44 106 SER A O 1
ATOM 869 N N . PRO A 1 107 ? 22.292 3.725 -15.235 1.00 82.56 107 PRO A N 1
ATOM 870 C CA . PRO A 1 107 ? 22.702 4.807 -16.134 1.00 82.56 107 PRO A CA 1
ATOM 871 C C . PRO A 1 107 ? 21.627 5.164 -17.172 1.00 82.56 107 PRO A C 1
ATOM 873 O O . PRO A 1 107 ? 21.740 6.174 -17.857 1.00 82.56 107 PRO A O 1
ATOM 876 N N . LYS A 1 108 ? 20.591 4.328 -17.310 1.00 83.31 108 LYS A N 1
ATOM 877 C CA . LYS A 1 108 ? 19.445 4.571 -18.190 1.00 83.31 108 LYS A CA 1
ATOM 878 C C . LYS A 1 108 ? 18.416 5.523 -17.575 1.00 83.31 108 LYS A C 1
ATOM 880 O O . LYS A 1 108 ? 17.568 6.032 -18.303 1.00 83.31 108 LYS A O 1
ATOM 885 N N . ILE A 1 109 ? 18.482 5.763 -16.263 1.00 84.56 109 ILE A N 1
ATOM 886 C CA . ILE A 1 109 ? 17.648 6.751 -15.574 1.00 84.56 109 ILE A CA 1
ATOM 887 C C . ILE A 1 109 ? 18.223 8.133 -15.868 1.00 84.56 109 ILE A C 1
ATOM 889 O O . ILE A 1 109 ? 19.341 8.450 -15.471 1.00 84.56 109 ILE A O 1
ATOM 893 N N . MET A 1 110 ? 17.445 8.956 -16.558 1.00 84.19 110 MET A N 1
ATOM 894 C CA . MET A 1 110 ? 17.808 10.330 -16.895 1.00 84.19 110 MET A CA 1
ATOM 895 C C . MET A 1 110 ? 17.389 11.305 -15.795 1.00 84.19 110 MET A C 1
ATOM 897 O O . MET A 1 110 ? 18.069 12.300 -15.553 1.00 84.19 110 MET A O 1
ATOM 901 N N . LYS A 1 111 ? 16.258 11.027 -15.135 1.00 83.94 111 LYS A N 1
ATOM 902 C CA . LYS A 1 111 ? 15.686 11.888 -14.098 1.00 83.94 111 LYS A CA 1
ATOM 903 C C . LYS A 1 111 ? 14.870 11.080 -13.098 1.00 83.94 111 LYS A C 1
ATOM 905 O O . LYS A 1 111 ? 14.164 10.152 -13.485 1.00 83.94 111 LYS A O 1
ATOM 910 N N . GLU A 1 112 ? 14.924 11.490 -11.837 1.00 84.19 112 GLU A N 1
ATOM 911 C CA . GLU A 1 112 ? 14.101 10.977 -10.743 1.00 84.19 112 GLU A CA 1
ATOM 912 C C . GLU A 1 112 ? 13.423 12.157 -10.035 1.00 84.19 112 GLU A C 1
ATOM 914 O O . GLU A 1 112 ? 14.071 13.157 -9.723 1.00 84.19 112 GLU A O 1
ATOM 919 N N . ILE A 1 113 ? 12.110 12.057 -9.823 1.00 79.38 113 ILE A N 1
ATOM 920 C CA . ILE A 1 113 ? 11.313 13.032 -9.073 1.00 79.38 113 ILE A CA 1
ATOM 921 C C . ILE A 1 113 ? 10.476 12.267 -8.048 1.00 79.38 113 ILE A C 1
ATOM 923 O O . ILE A 1 113 ? 9.598 11.476 -8.409 1.00 79.38 113 ILE A O 1
ATOM 927 N N . GLU A 1 114 ? 10.740 12.506 -6.767 1.00 69.88 114 GLU A N 1
ATOM 928 C CA . GLU A 1 114 ? 9.958 11.938 -5.672 1.00 69.88 114 GLU A CA 1
ATOM 929 C C . GLU A 1 114 ? 8.776 12.855 -5.327 1.00 69.88 114 GLU A C 1
ATOM 931 O O . GLU A 1 114 ? 8.938 14.056 -5.122 1.00 69.88 114 GLU A O 1
ATOM 936 N N . HIS A 1 115 ? 7.578 12.273 -5.265 1.00 65.88 115 HIS A N 1
ATOM 937 C CA . HIS A 1 115 ? 6.368 12.890 -4.730 1.00 65.88 115 HIS A CA 1
ATOM 938 C C . HIS A 1 115 ? 5.850 12.081 -3.531 1.00 65.88 115 HIS A C 1
ATOM 940 O O . HIS A 1 115 ? 6.184 10.900 -3.350 1.00 65.88 115 HIS A O 1
ATOM 946 N N . ASP A 1 116 ? 4.957 12.697 -2.752 1.00 57.81 116 ASP A N 1
ATOM 947 C CA . ASP A 1 116 ? 4.366 12.098 -1.548 1.00 57.81 116 ASP A CA 1
ATOM 948 C C . ASP A 1 116 ? 3.787 10.699 -1.805 1.00 57.81 116 ASP A C 1
ATOM 950 O O . ASP A 1 116 ? 4.083 9.775 -1.043 1.00 57.81 116 ASP A O 1
ATOM 954 N N . ASP A 1 117 ? 3.115 10.508 -2.949 1.00 58.66 117 ASP A N 1
ATOM 955 C CA . ASP A 1 117 ? 2.392 9.272 -3.291 1.00 58.66 117 ASP A CA 1
ATOM 956 C C . ASP A 1 117 ? 2.976 8.500 -4.489 1.00 58.66 117 ASP A C 1
ATOM 958 O O . ASP A 1 117 ? 2.464 7.444 -4.869 1.00 58.66 117 ASP A O 1
ATOM 962 N N . SER A 1 118 ? 4.039 8.995 -5.132 1.00 64.19 118 SER A N 1
ATOM 963 C CA . SER A 1 118 ? 4.623 8.332 -6.312 1.00 64.19 118 SER A CA 1
ATOM 964 C C . SER A 1 118 ? 6.061 8.757 -6.592 1.00 64.19 118 SER A C 1
ATOM 966 O O . SER A 1 118 ? 6.462 9.865 -6.257 1.00 64.19 118 SER A O 1
ATOM 968 N N . CYS A 1 119 ? 6.827 7.877 -7.235 1.00 69.44 119 CYS A N 1
ATOM 969 C CA . CYS A 1 119 ? 8.137 8.211 -7.791 1.00 69.44 119 CYS A CA 1
ATOM 970 C C . CYS A 1 119 ? 8.027 8.216 -9.317 1.00 69.44 119 CYS A C 1
ATOM 972 O O . CYS A 1 119 ? 7.539 7.251 -9.921 1.00 69.44 119 CYS A O 1
ATOM 974 N N . PHE A 1 120 ? 8.455 9.314 -9.930 1.00 78.69 120 PHE A N 1
ATOM 975 C CA . PHE A 1 120 ? 8.489 9.474 -11.376 1.00 78.69 120 PHE A CA 1
ATOM 976 C C . PHE A 1 120 ? 9.922 9.342 -11.863 1.00 78.69 120 PHE A C 1
ATOM 978 O O . PHE A 1 120 ? 10.826 9.990 -11.338 1.00 78.69 120 PHE A O 1
ATOM 985 N N . TYR A 1 121 ? 10.098 8.532 -12.898 1.00 81.50 121 TYR A N 1
ATOM 986 C CA . TYR A 1 121 ? 11.379 8.327 -13.550 1.00 81.50 121 TYR A CA 1
ATOM 987 C C . TYR A 1 121 ? 11.264 8.683 -15.031 1.00 81.50 121 TYR A C 1
ATOM 989 O O . TYR A 1 121 ? 10.292 8.328 -15.702 1.00 81.50 121 TYR A O 1
ATOM 997 N N . GLU A 1 122 ? 12.270 9.375 -15.550 1.00 83.50 122 GLU A N 1
ATOM 998 C CA . GLU A 1 122 ? 12.497 9.492 -16.991 1.00 83.50 122 GLU A CA 1
ATOM 999 C C . GLU A 1 122 ? 13.628 8.538 -17.355 1.00 83.50 122 GLU A C 1
ATOM 1001 O O . GLU A 1 122 ? 14.684 8.543 -16.713 1.00 83.50 122 GLU A O 1
ATOM 1006 N N . VAL A 1 123 ? 13.388 7.683 -18.346 1.00 84.19 123 VAL A N 1
ATOM 1007 C CA . VAL A 1 123 ? 14.304 6.606 -18.727 1.00 84.19 123 VAL A CA 1
ATOM 1008 C C . VAL A 1 123 ? 14.516 6.655 -20.232 1.00 84.19 123 VAL A C 1
ATOM 1010 O O . VAL A 1 123 ? 13.541 6.718 -20.980 1.00 84.19 123 VAL A O 1
ATOM 1013 N N . ASN A 1 124 ? 15.777 6.583 -20.660 1.00 81.31 124 ASN A N 1
ATOM 1014 C CA . ASN A 1 124 ? 16.112 6.398 -22.070 1.00 81.31 124 ASN A CA 1
ATOM 1015 C C . ASN A 1 124 ? 15.806 4.945 -22.467 1.00 81.31 124 ASN A C 1
ATOM 1017 O O . ASN A 1 124 ? 16.376 4.006 -21.891 1.00 81.31 124 ASN A O 1
ATOM 1021 N N . THR A 1 125 ? 14.914 4.775 -23.445 1.00 76.06 125 THR A N 1
ATOM 1022 C CA . THR A 1 125 ? 14.477 3.457 -23.931 1.00 76.06 125 THR A CA 1
ATOM 1023 C C . THR A 1 125 ? 15.109 3.024 -25.253 1.00 76.06 125 THR A C 1
ATOM 1025 O O . THR A 1 125 ? 14.717 1.972 -25.755 1.00 76.06 125 THR A O 1
ATOM 1028 N N . ASP A 1 126 ? 16.095 3.756 -25.786 1.00 76.50 126 ASP A N 1
ATOM 1029 C CA . ASP A 1 126 ? 16.754 3.441 -27.061 1.00 76.50 126 ASP A CA 1
ATOM 1030 C C . ASP A 1 126 ? 17.301 2.000 -27.054 1.00 76.50 126 ASP A C 1
ATOM 1032 O O . ASP A 1 126 ? 18.167 1.646 -26.238 1.00 76.50 126 ASP A O 1
ATOM 1036 N N . GLY A 1 127 ? 16.798 1.158 -27.965 1.00 72.81 127 GLY A N 1
ATOM 1037 C CA . GLY A 1 127 ? 17.147 -0.265 -28.066 1.00 72.81 127 GLY A CA 1
ATOM 1038 C C . GLY A 1 127 ? 16.464 -1.182 -27.040 1.00 72.81 127 GLY A C 1
ATOM 1039 O O . GLY A 1 127 ? 16.817 -2.359 -26.933 1.00 72.81 127 GLY A O 1
ATOM 1040 N N . GLY A 1 128 ? 15.482 -0.671 -26.297 1.00 81.94 128 GLY A N 1
ATOM 1041 C CA . GLY A 1 128 ? 14.818 -1.350 -25.192 1.00 81.94 128 GLY A CA 1
ATOM 1042 C C . GLY A 1 128 ? 15.659 -1.308 -23.917 1.00 81.94 128 GLY A C 1
ATOM 1043 O O . GLY A 1 128 ? 16.890 -1.250 -23.944 1.00 81.94 128 GLY A O 1
ATOM 1044 N N . VAL A 1 129 ? 14.999 -1.347 -22.760 1.00 88.00 129 VAL A N 1
ATOM 1045 C CA . VAL A 1 129 ? 15.685 -1.236 -21.468 1.00 88.00 129 VAL A CA 1
ATOM 1046 C C . VAL A 1 129 ? 15.194 -2.275 -20.471 1.00 88.00 129 VAL A C 1
ATOM 1048 O O . VAL A 1 129 ? 14.006 -2.581 -20.384 1.00 88.00 129 VAL A O 1
ATOM 1051 N N . ILE A 1 130 ? 16.134 -2.823 -19.703 1.00 91.12 130 ILE A N 1
ATOM 1052 C CA . ILE A 1 130 ? 15.861 -3.695 -18.563 1.00 91.12 130 ILE A CA 1
ATOM 1053 C C . ILE A 1 130 ? 16.118 -2.886 -17.298 1.00 91.12 130 ILE A C 1
ATOM 1055 O O . ILE A 1 130 ? 17.214 -2.364 -17.096 1.00 91.12 130 ILE A O 1
ATOM 1059 N N . LEU A 1 131 ? 15.092 -2.768 -16.468 1.00 90.94 131 LEU A N 1
ATOM 1060 C CA . LEU A 1 131 ? 15.113 -2.041 -15.211 1.00 90.94 131 LEU A CA 1
ATOM 1061 C C . LEU A 1 131 ? 15.080 -3.044 -14.066 1.00 90.94 131 LEU A C 1
ATOM 1063 O O . LEU A 1 131 ? 14.124 -3.810 -13.934 1.00 90.94 131 LEU A O 1
ATOM 1067 N N . ASP A 1 132 ? 16.116 -3.031 -13.233 1.00 93.50 132 ASP A N 1
ATOM 1068 C CA . ASP A 1 132 ? 16.116 -3.811 -12.004 1.00 93.50 132 ASP A CA 1
ATOM 1069 C C . ASP A 1 132 ? 15.284 -3.082 -10.950 1.00 93.50 132 ASP A C 1
ATOM 1071 O O . ASP A 1 132 ? 15.582 -1.954 -10.546 1.00 93.50 132 ASP A O 1
ATOM 1075 N N . MET A 1 133 ? 14.230 -3.745 -10.497 1.00 91.69 133 MET A N 1
ATOM 1076 C CA . MET A 1 133 ? 13.273 -3.211 -9.542 1.00 91.69 133 MET A CA 1
ATOM 1077 C C . MET A 1 133 ? 13.577 -3.758 -8.150 1.00 91.69 133 MET A C 1
ATOM 1079 O O . MET A 1 133 ? 13.952 -4.922 -7.981 1.00 91.69 133 MET A O 1
ATOM 1083 N N . GLU A 1 134 ? 13.387 -2.926 -7.131 1.00 90.38 134 GLU A N 1
ATOM 1084 C CA . GLU A 1 134 ? 13.429 -3.341 -5.734 1.00 90.38 134 GLU A CA 1
ATOM 1085 C C . GLU A 1 134 ? 12.122 -2.955 -5.051 1.00 90.38 134 GLU A C 1
ATOM 1087 O O . GLU A 1 134 ? 11.677 -1.807 -5.110 1.00 90.38 134 GLU A O 1
ATOM 1092 N N . VAL A 1 135 ? 11.527 -3.930 -4.373 1.00 87.44 135 VAL A N 1
ATOM 1093 C CA . VAL A 1 135 ? 10.398 -3.725 -3.474 1.00 87.44 135 VAL A CA 1
ATOM 1094 C C . VAL A 1 135 ? 10.906 -3.910 -2.064 1.00 87.44 135 VAL A C 1
ATOM 1096 O O . VAL A 1 135 ? 11.544 -4.917 -1.756 1.00 87.44 135 VAL A O 1
ATOM 1099 N N . CYS A 1 136 ? 10.597 -2.962 -1.193 1.00 84.75 136 CYS A N 1
ATOM 1100 C CA . CYS A 1 136 ? 10.798 -3.129 0.237 1.00 84.75 136 CYS A CA 1
ATOM 1101 C C . CYS A 1 136 ? 9.503 -2.866 0.997 1.00 84.75 136 CYS A C 1
ATOM 1103 O O . CYS A 1 136 ? 8.669 -2.097 0.532 1.00 84.75 136 CYS A O 1
ATOM 1105 N N . VAL A 1 137 ? 9.318 -3.499 2.152 1.00 78.94 137 VAL A N 1
ATOM 1106 C CA . VAL A 1 137 ? 8.215 -3.136 3.048 1.00 78.94 137 VAL A CA 1
ATOM 1107 C C . VAL A 1 137 ? 8.695 -2.043 3.986 1.00 78.94 137 VAL A C 1
ATOM 1109 O O . VAL A 1 137 ? 9.735 -2.181 4.632 1.00 78.94 137 VAL A O 1
ATOM 1112 N N . LYS A 1 138 ? 7.938 -0.954 4.056 1.00 73.69 138 LYS A N 1
ATOM 1113 C CA . LYS A 1 138 ? 8.168 0.139 4.991 1.00 73.69 138 LYS A CA 1
ATOM 1114 C C . LYS A 1 138 ? 6.992 0.234 5.956 1.00 73.69 138 LYS A C 1
ATOM 1116 O O . LYS A 1 138 ? 5.846 -0.030 5.602 1.00 73.69 138 LYS A O 1
ATOM 1121 N N . HIS A 1 139 ? 7.308 0.632 7.179 1.00 64.00 139 HIS A N 1
ATOM 1122 C CA . HIS A 1 139 ? 6.330 0.906 8.230 1.00 64.00 139 HIS A CA 1
ATOM 1123 C C . HIS A 1 139 ? 6.305 2.399 8.594 1.00 64.00 139 HIS A C 1
ATOM 1125 O O . HIS A 1 139 ? 5.270 2.916 8.993 1.00 64.00 139 HIS A O 1
ATOM 1131 N N . THR A 1 140 ? 7.390 3.129 8.305 1.00 58.88 140 THR A N 1
ATOM 1132 C CA . THR A 1 140 ? 7.526 4.581 8.495 1.00 58.88 140 THR A CA 1
ATOM 1133 C C . THR A 1 140 ? 7.769 5.327 7.186 1.00 58.88 140 THR A C 1
ATOM 1135 O O . THR A 1 140 ? 8.368 4.810 6.236 1.00 58.88 140 THR A O 1
ATOM 1138 N N . HIS A 1 141 ? 7.293 6.571 7.122 1.00 51.50 141 HIS A N 1
ATOM 1139 C CA . HIS A 1 141 ? 7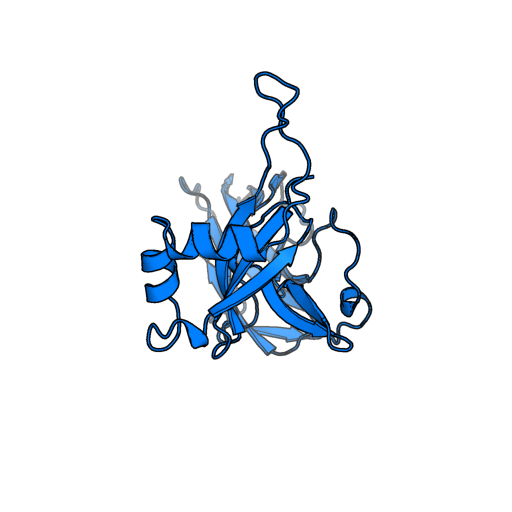.813 7.565 6.182 1.00 51.50 141 HIS A CA 1
ATOM 1140 C C . HIS A 1 141 ? 9.027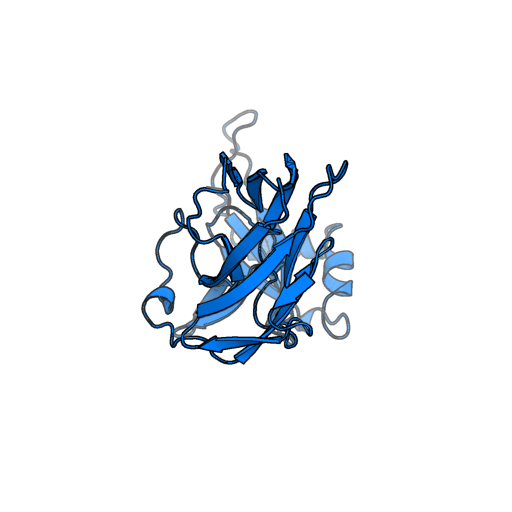 8.258 6.811 1.00 51.50 141 HIS A C 1
ATOM 1142 O O . HIS A 1 141 ? 9.109 8.364 8.030 1.00 51.50 141 HIS A O 1
ATOM 1148 N N . GLN A 1 142 ? 9.937 8.783 5.987 1.00 44.22 142 GLN A N 1
ATOM 1149 C CA . GLN A 1 142 ? 11.158 9.475 6.435 1.00 44.22 142 GLN A CA 1
ATOM 1150 C C . GLN A 1 142 ? 10.910 10.701 7.346 1.00 44.22 142 GLN A C 1
ATOM 1152 O O . GLN A 1 142 ? 11.861 11.218 7.922 1.00 44.22 142 GLN A O 1
ATOM 1157 N N . HIS A 1 143 ? 9.657 11.140 7.508 1.00 41.91 143 HIS A N 1
ATOM 1158 C CA . HIS A 1 143 ? 9.266 12.336 8.262 1.00 41.91 143 HIS A CA 1
ATOM 1159 C C . HIS A 1 143 ? 8.386 12.065 9.497 1.00 41.91 143 HIS A C 1
ATOM 1161 O O . HIS A 1 143 ? 7.858 13.015 10.063 1.00 41.91 143 HIS A O 1
ATOM 1167 N N . VAL A 1 144 ? 8.201 10.806 9.913 1.00 45.91 144 VAL A N 1
ATOM 1168 C CA . VAL A 1 144 ? 7.401 10.460 11.106 1.00 45.91 144 VAL A CA 1
ATOM 1169 C C . VAL A 1 144 ? 8.320 9.920 12.199 1.00 45.91 144 VAL A C 1
ATOM 1171 O O . VAL A 1 144 ? 9.249 9.158 11.912 1.00 45.91 144 VAL A O 1
ATOM 1174 N N . GLU A 1 145 ? 8.086 10.339 13.444 1.00 45.38 145 GLU A N 1
ATOM 1175 C CA . GLU A 1 145 ? 8.770 9.788 14.613 1.00 45.38 145 GLU A CA 1
ATOM 1176 C C . GLU A 1 145 ? 8.612 8.261 14.635 1.00 45.38 145 GLU A C 1
ATOM 1178 O O . GLU A 1 145 ? 7.545 7.724 14.358 1.00 45.38 145 GLU A O 1
ATOM 1183 N N . LYS A 1 146 ? 9.703 7.541 14.915 1.00 48.12 146 LYS A N 1
ATOM 1184 C CA . LYS A 1 146 ? 9.711 6.071 14.946 1.00 48.12 146 LYS A CA 1
ATOM 1185 C C . LYS A 1 146 ? 8.634 5.579 15.918 1.00 48.12 146 LYS A C 1
ATOM 1187 O O . LYS A 1 146 ? 8.786 5.784 17.125 1.00 48.12 146 LYS A O 1
ATOM 1192 N N . HIS A 1 147 ? 7.609 4.885 15.429 1.00 48.50 147 HIS A N 1
ATOM 1193 C CA . HIS A 1 147 ? 6.610 4.268 16.292 1.00 48.50 147 HIS A CA 1
ATOM 1194 C C . HIS A 1 147 ? 7.267 3.135 17.099 1.00 48.50 147 HIS A C 1
ATOM 1196 O O . HIS A 1 147 ? 8.267 2.538 16.686 1.00 48.50 147 HIS A O 1
ATOM 1202 N N . ALA A 1 148 ? 6.722 2.829 18.279 1.00 46.31 148 ALA A N 1
ATOM 1203 C CA . ALA A 1 148 ? 7.315 1.866 19.213 1.00 46.31 148 ALA A CA 1
ATOM 1204 C C . ALA A 1 148 ? 7.572 0.478 18.587 1.00 46.31 148 ALA A C 1
ATOM 1206 O O . ALA A 1 148 ? 8.559 -0.179 18.922 1.00 46.31 148 ALA A O 1
ATOM 1207 N N . GLU A 1 149 ? 6.734 0.057 17.637 1.00 52.09 149 GLU A N 1
ATOM 1208 C CA . GLU A 1 149 ? 6.878 -1.217 16.926 1.00 52.09 149 GLU A CA 1
ATOM 1209 C C . GLU A 1 149 ? 7.864 -1.197 15.762 1.00 52.09 149 GLU A C 1
ATOM 1211 O O . GLU A 1 149 ? 8.388 -2.259 15.428 1.00 52.09 149 GLU A O 1
ATOM 1216 N N . ASP A 1 150 ? 8.203 -0.033 15.197 1.00 48.94 150 ASP A N 1
ATOM 1217 C CA . ASP A 1 150 ? 9.173 0.040 14.094 1.00 48.94 150 ASP A CA 1
ATOM 1218 C C . ASP A 1 150 ? 10.547 -0.508 14.493 1.00 48.94 150 ASP A C 1
ATOM 1220 O O . ASP A 1 150 ? 11.337 -0.939 13.654 1.00 48.94 150 ASP A O 1
ATOM 1224 N N . LYS A 1 151 ? 10.834 -0.518 15.798 1.00 47.47 151 LYS A N 1
ATOM 1225 C CA . LYS A 1 151 ? 12.071 -1.051 16.374 1.00 47.47 151 LYS A CA 1
ATOM 1226 C C . LYS A 1 151 ? 12.097 -2.585 16.454 1.00 47.47 151 LYS A C 1
ATOM 1228 O O . LYS A 1 151 ? 13.180 -3.143 16.590 1.00 47.47 151 LYS A O 1
AT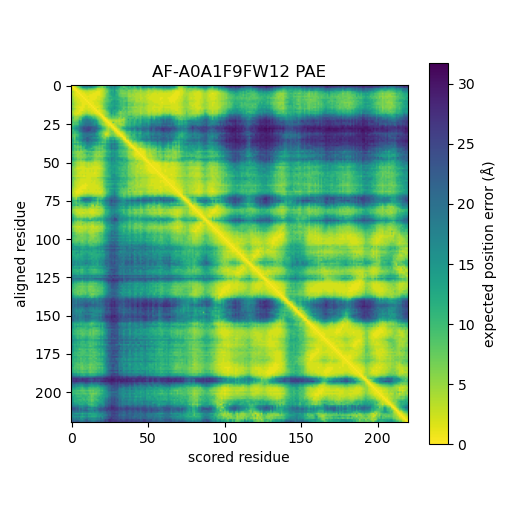OM 1233 N N . ASN A 1 152 ? 10.947 -3.258 16.343 1.00 49.09 152 ASN A N 1
ATOM 1234 C CA . ASN A 1 152 ? 10.782 -4.699 16.588 1.00 49.09 152 ASN A CA 1
ATOM 1235 C C . ASN A 1 152 ? 10.272 -5.491 15.366 1.00 49.09 152 ASN A C 1
ATOM 1237 O O . ASN A 1 152 ? 9.862 -6.647 15.508 1.00 49.09 152 ASN A O 1
ATOM 1241 N N . ILE A 1 153 ? 10.278 -4.903 14.165 1.00 55.56 153 ILE A N 1
ATOM 1242 C CA . ILE A 1 153 ? 9.731 -5.548 12.963 1.00 55.56 153 ILE A CA 1
ATOM 1243 C C . ILE A 1 153 ? 10.552 -6.793 12.601 1.00 55.56 153 ILE A C 1
ATOM 1245 O O . ILE A 1 153 ? 11.699 -6.709 12.159 1.00 55.56 153 ILE A O 1
ATOM 1249 N N . LYS A 1 154 ? 9.929 -7.970 12.728 1.00 61.28 154 LYS A N 1
ATOM 1250 C CA . LYS A 1 154 ? 10.382 -9.183 12.039 1.00 61.28 154 LYS A CA 1
ATOM 1251 C C . LYS A 1 154 ? 10.154 -8.985 10.541 1.00 61.28 154 LYS A C 1
ATOM 1253 O O . LYS A 1 154 ? 9.084 -8.533 10.141 1.00 61.28 154 LYS A O 1
ATOM 1258 N N . GLY A 1 155 ? 11.152 -9.309 9.720 1.00 69.38 155 GLY A N 1
ATOM 1259 C CA . GLY A 1 155 ? 11.040 -9.184 8.268 1.00 69.38 155 GLY A CA 1
ATOM 1260 C C . GLY A 1 155 ? 9.811 -9.923 7.725 1.00 69.38 155 GLY A C 1
ATOM 1261 O O . GLY A 1 155 ? 9.514 -11.040 8.148 1.00 69.38 155 GLY A O 1
ATOM 1262 N N . ILE A 1 156 ? 9.093 -9.293 6.799 1.00 77.38 156 ILE A N 1
ATOM 1263 C CA . ILE A 1 156 ? 7.928 -9.882 6.143 1.00 77.38 156 ILE A CA 1
ATOM 1264 C C . ILE A 1 156 ? 8.416 -10.797 5.025 1.00 77.38 156 ILE A C 1
ATOM 1266 O O . ILE A 1 156 ? 9.251 -10.403 4.209 1.00 77.38 156 ILE A O 1
ATOM 1270 N N . ASN A 1 157 ? 7.873 -12.010 4.998 1.00 85.12 157 ASN A N 1
ATOM 1271 C CA . ASN A 1 157 ? 8.109 -13.001 3.958 1.00 85.12 157 ASN A CA 1
ATOM 1272 C C . ASN A 1 157 ? 6.781 -13.346 3.283 1.00 85.12 157 ASN A C 1
ATOM 1274 O O . ASN A 1 157 ? 5.740 -13.344 3.942 1.00 85.12 157 ASN A O 1
ATOM 1278 N N . GLY A 1 158 ? 6.811 -13.673 1.994 1.00 85.88 158 GLY A N 1
ATOM 1279 C CA . GLY A 1 158 ? 5.609 -14.084 1.270 1.00 85.88 158 GLY A CA 1
ATOM 1280 C C . GLY A 1 158 ? 5.724 -13.929 -0.240 1.00 85.88 158 GLY A C 1
ATOM 1281 O O . GLY A 1 158 ? 6.768 -13.547 -0.759 1.00 85.88 158 GLY A O 1
ATOM 1282 N N . SER A 1 159 ? 4.633 -14.220 -0.943 1.00 89.69 159 SER A N 1
ATOM 1283 C CA . SER A 1 159 ? 4.516 -13.993 -2.384 1.00 89.69 159 SER A CA 1
ATOM 1284 C C . SER A 1 159 ? 3.716 -12.717 -2.636 1.00 89.69 159 SER A C 1
ATOM 1286 O O . SER A 1 159 ? 2.660 -12.523 -2.034 1.00 89.69 159 SER A O 1
ATOM 1288 N N . LEU A 1 160 ? 4.233 -11.846 -3.501 1.00 89.69 160 LEU A N 1
ATOM 1289 C CA . LEU A 1 160 ? 3.547 -10.651 -3.986 1.00 89.69 160 LEU A CA 1
ATOM 1290 C C . LEU A 1 160 ? 3.364 -10.740 -5.500 1.00 89.69 160 LEU A C 1
ATOM 1292 O O . LEU A 1 160 ? 4.067 -11.492 -6.172 1.00 89.69 160 LEU A O 1
ATOM 1296 N N . LEU A 1 161 ? 2.463 -9.918 -6.030 1.00 91.19 161 LEU A N 1
ATOM 1297 C CA . LEU A 1 161 ? 2.200 -9.832 -7.460 1.00 91.19 161 LEU A CA 1
ATOM 1298 C C . LEU A 1 161 ? 2.614 -8.459 -7.990 1.00 91.19 161 LEU A C 1
ATOM 1300 O O . LEU A 1 161 ? 2.063 -7.439 -7.577 1.00 91.19 161 LEU A O 1
ATOM 1304 N N . ALA A 1 162 ? 3.586 -8.431 -8.894 1.00 90.81 162 ALA A N 1
ATOM 1305 C CA . ALA A 1 162 ? 3.930 -7.257 -9.679 1.00 90.81 162 ALA A CA 1
ATOM 1306 C C . ALA A 1 162 ? 3.098 -7.224 -10.966 1.00 90.81 162 ALA A C 1
ATOM 1308 O O . ALA A 1 162 ? 2.877 -8.249 -11.604 1.00 90.81 162 ALA A O 1
ATOM 1309 N N . GLU A 1 163 ? 2.657 -6.037 -11.365 1.00 90.62 163 GLU A N 1
ATOM 1310 C CA . GLU A 1 163 ? 1.891 -5.809 -12.587 1.00 90.62 163 GLU A CA 1
ATOM 1311 C C . GLU A 1 163 ? 2.405 -4.545 -13.287 1.00 90.62 163 GLU A C 1
ATOM 1313 O O . GLU A 1 163 ? 2.838 -3.578 -12.648 1.00 90.62 163 GLU A O 1
ATOM 1318 N N . VAL A 1 164 ? 2.374 -4.553 -14.622 1.00 89.12 164 VAL A N 1
ATOM 1319 C CA . VAL A 1 164 ? 2.852 -3.446 -15.461 1.00 89.12 164 VAL A CA 1
ATOM 1320 C C . VAL A 1 164 ? 1.829 -3.100 -16.533 1.00 89.12 164 VAL A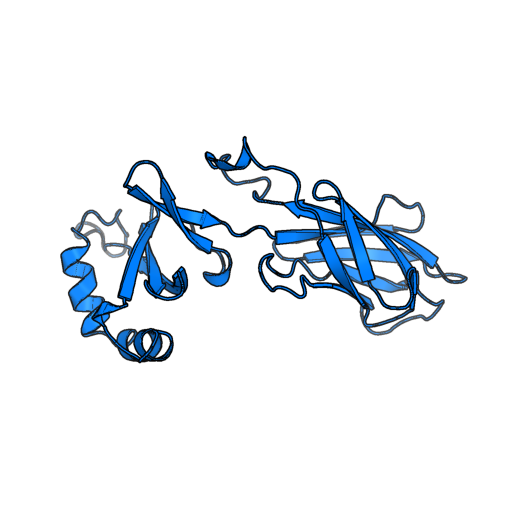 C 1
ATOM 1322 O O . VAL A 1 164 ? 1.153 -3.981 -17.054 1.00 89.12 164 VAL A O 1
ATOM 1325 N N . THR A 1 165 ? 1.710 -1.818 -16.880 1.00 88.44 165 THR A N 1
ATOM 1326 C CA . THR A 1 165 ? 0.823 -1.380 -17.976 1.00 88.44 165 THR A CA 1
ATOM 1327 C C . THR A 1 165 ? 1.482 -1.474 -19.348 1.00 88.44 165 THR A C 1
ATOM 1329 O O . THR A 1 165 ? 0.785 -1.523 -20.355 1.00 88.44 165 THR A O 1
ATOM 1332 N N . LEU A 1 166 ? 2.816 -1.481 -19.397 1.00 87.25 166 LEU A N 1
ATOM 1333 C CA . LEU A 1 166 ? 3.595 -1.576 -20.626 1.00 87.25 166 LEU A CA 1
ATOM 1334 C C . LEU A 1 166 ? 4.860 -2.407 -20.394 1.00 87.25 166 LEU A C 1
ATOM 1336 O O . LEU A 1 166 ? 5.466 -2.352 -19.323 1.00 87.25 166 LEU A O 1
ATOM 1340 N N . GLY A 1 167 ? 5.277 -3.143 -21.424 1.00 87.75 167 GLY A N 1
ATOM 1341 C CA . GLY A 1 167 ? 6.450 -4.009 -21.387 1.00 87.75 167 GLY A CA 1
ATOM 1342 C C . GLY A 1 167 ? 6.159 -5.374 -20.777 1.00 87.75 167 GLY A C 1
ATOM 1343 O O . GLY A 1 167 ? 5.017 -5.824 -20.733 1.00 87.75 167 GLY A O 1
ATOM 1344 N N . ARG A 1 168 ? 7.216 -6.065 -20.351 1.00 90.81 168 ARG A N 1
ATOM 1345 C CA . ARG A 1 168 ? 7.139 -7.406 -19.752 1.00 90.81 168 ARG A CA 1
ATOM 1346 C C . ARG A 1 168 ? 7.951 -7.460 -18.466 1.00 90.81 168 ARG A C 1
ATOM 1348 O O . ARG A 1 168 ? 8.900 -6.698 -18.309 1.00 90.81 168 ARG A O 1
ATOM 1355 N N . MET A 1 169 ? 7.616 -8.377 -17.571 1.00 93.31 169 MET A N 1
ATOM 1356 C CA . MET A 1 169 ? 8.370 -8.589 -16.335 1.00 93.31 169 MET A CA 1
ATOM 1357 C C . MET A 1 169 ? 9.167 -9.891 -16.375 1.00 93.31 169 MET A C 1
ATOM 1359 O O . MET A 1 169 ? 8.888 -10.794 -17.169 1.00 93.31 169 MET A O 1
ATOM 1363 N N . ASN A 1 170 ? 10.164 -9.966 -15.501 1.00 92.50 170 ASN A N 1
ATOM 1364 C CA . ASN A 1 170 ? 10.826 -11.198 -15.115 1.00 92.50 170 ASN A CA 1
ATOM 1365 C C . ASN A 1 170 ? 10.763 -11.319 -13.579 1.00 92.50 170 ASN A C 1
ATOM 1367 O O . ASN A 1 170 ? 11.385 -10.488 -12.906 1.00 92.50 170 ASN A O 1
ATOM 1371 N N . PRO A 1 171 ? 10.026 -12.300 -13.025 1.00 91.44 171 PRO A N 1
ATOM 1372 C CA . PRO A 1 171 ? 9.338 -13.391 -13.726 1.00 91.44 171 PRO A CA 1
ATOM 1373 C C . PRO A 1 171 ? 8.091 -12.935 -14.507 1.00 91.44 171 PRO A C 1
ATOM 1375 O O . PRO A 1 171 ? 7.509 -11.887 -14.233 1.00 91.44 171 PRO A O 1
ATOM 1378 N N . ARG A 1 172 ? 7.711 -13.707 -15.538 1.00 90.81 172 ARG A N 1
ATOM 1379 C CA . ARG A 1 172 ? 6.660 -13.324 -16.508 1.00 90.81 172 ARG A CA 1
ATOM 1380 C C . ARG A 1 172 ? 5.259 -13.260 -15.911 1.00 90.81 172 ARG A C 1
ATOM 1382 O O . ARG A 1 172 ? 4.439 -12.491 -16.394 1.00 90.81 172 ARG A O 1
ATOM 1389 N N . ASP A 1 173 ? 4.996 -14.089 -14.912 1.00 90.06 173 ASP A N 1
ATOM 1390 C CA . ASP A 1 173 ? 3.728 -14.150 -14.188 1.00 90.06 173 ASP A CA 1
ATOM 1391 C C . ASP A 1 173 ? 3.605 -13.053 -13.118 1.00 90.06 173 ASP A C 1
ATOM 1393 O O . ASP A 1 173 ? 2.561 -12.937 -12.485 1.00 90.06 173 ASP A O 1
ATOM 1397 N N . GLY A 1 174 ? 4.656 -12.247 -12.917 1.00 89.81 174 GLY A N 1
ATOM 1398 C CA . GLY A 1 174 ? 4.689 -11.180 -11.922 1.00 89.81 174 GLY A CA 1
ATOM 1399 C C . GLY A 1 174 ? 4.822 -11.672 -10.481 1.00 89.81 174 GLY A C 1
ATOM 1400 O O . GLY A 1 174 ? 4.865 -10.842 -9.574 1.00 89.81 174 GLY A O 1
ATOM 1401 N N . ASN A 1 175 ? 4.909 -12.983 -10.239 1.00 92.94 175 ASN A N 1
ATOM 1402 C CA . ASN A 1 175 ? 5.011 -13.526 -8.890 1.00 92.94 175 ASN A CA 1
ATOM 1403 C C . ASN A 1 175 ? 6.411 -13.273 -8.330 1.00 92.94 175 ASN A C 1
ATOM 1405 O O . ASN A 1 175 ? 7.387 -13.883 -8.758 1.00 92.94 175 ASN A O 1
ATOM 1409 N N . ILE A 1 176 ? 6.522 -12.386 -7.345 1.00 92.31 176 ILE A N 1
ATOM 1410 C CA . ILE A 1 176 ? 7.794 -12.051 -6.704 1.00 92.31 176 ILE A CA 1
ATOM 1411 C C . ILE A 1 176 ? 7.832 -12.612 -5.284 1.00 92.31 176 ILE A C 1
ATOM 1413 O O . ILE A 1 176 ? 6.858 -12.528 -4.532 1.00 92.31 176 ILE A O 1
ATOM 1417 N N . GLU A 1 177 ? 8.970 -13.186 -4.902 1.00 92.25 177 GLU A N 1
ATOM 1418 C CA . GLU A 1 177 ? 9.167 -13.728 -3.560 1.00 92.25 177 GLU A CA 1
ATOM 1419 C C . GLU A 1 177 ? 9.817 -12.672 -2.656 1.00 92.25 177 GLU A C 1
ATOM 1421 O O . GLU A 1 177 ? 10.926 -12.195 -2.902 1.00 92.25 177 GLU A O 1
ATOM 1426 N N . MET A 1 178 ? 9.103 -12.301 -1.599 1.00 89.69 178 MET A N 1
ATOM 1427 C CA . MET A 1 178 ? 9.542 -11.383 -0.559 1.00 89.69 178 MET A CA 1
ATOM 1428 C C . MET A 1 178 ? 10.292 -12.160 0.523 1.00 89.69 178 MET A C 1
ATOM 1430 O O . MET A 1 178 ? 9.742 -13.089 1.120 1.00 89.69 178 MET A O 1
ATOM 1434 N N . LYS A 1 179 ? 11.539 -11.760 0.796 1.00 88.62 179 LYS A N 1
ATOM 1435 C CA . LYS A 1 179 ? 12.381 -12.305 1.870 1.00 88.62 179 LYS A CA 1
ATOM 1436 C C . LYS A 1 179 ? 12.943 -11.169 2.713 1.00 88.62 179 LYS A C 1
ATOM 1438 O O . LYS A 1 179 ? 13.584 -10.258 2.197 1.00 88.62 179 LYS A O 1
ATOM 1443 N N . ASN A 1 180 ? 12.721 -11.225 4.022 1.00 85.25 180 ASN A N 1
ATOM 1444 C CA . ASN A 1 180 ? 13.138 -10.220 4.997 1.00 85.25 180 ASN A CA 1
ATOM 1445 C C . ASN A 1 180 ? 12.746 -8.792 4.578 1.00 85.25 180 ASN A C 1
ATOM 1447 O O . ASN A 1 180 ? 13.575 -7.880 4.586 1.00 85.25 180 ASN A O 1
ATOM 1451 N N . SER A 1 181 ? 11.484 -8.610 4.179 1.00 84.19 181 SER A N 1
ATOM 1452 C CA . SER A 1 181 ? 10.931 -7.338 3.700 1.00 84.19 181 SER A CA 1
ATOM 1453 C C . SER A 1 181 ? 11.614 -6.764 2.450 1.00 84.19 181 SER A C 1
ATOM 1455 O O . SER A 1 181 ? 11.498 -5.560 2.209 1.00 84.19 181 SER A O 1
ATOM 1457 N N . LYS A 1 182 ? 12.313 -7.585 1.650 1.00 88.62 182 LYS A N 1
ATOM 1458 C CA . LY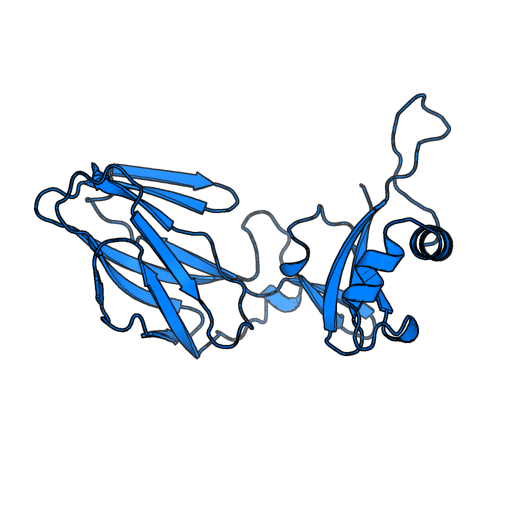S A 1 182 ? 12.852 -7.203 0.335 1.00 88.62 182 LYS A CA 1
ATOM 1459 C C . LYS A 1 182 ? 12.504 -8.217 -0.760 1.00 88.62 182 LYS A C 1
ATOM 1461 O O . LYS A 1 182 ? 12.570 -9.424 -0.544 1.00 88.62 182 LYS A O 1
ATOM 1466 N N . ALA A 1 183 ? 12.181 -7.717 -1.948 1.00 91.12 183 ALA A N 1
ATOM 1467 C CA . ALA A 1 183 ? 12.011 -8.502 -3.168 1.00 91.12 183 ALA A CA 1
ATOM 1468 C C . ALA A 1 183 ? 12.643 -7.762 -4.350 1.00 91.12 183 ALA A C 1
ATOM 1470 O O . ALA A 1 183 ? 12.742 -6.532 -4.348 1.00 91.12 183 ALA A O 1
ATOM 1471 N N . GLN A 1 184 ? 13.067 -8.510 -5.364 1.00 93.44 184 GLN A N 1
ATOM 1472 C CA . GLN A 1 184 ? 13.646 -7.958 -6.586 1.00 93.44 184 GLN A CA 1
ATOM 1473 C C . GLN A 1 184 ? 13.053 -8.666 -7.796 1.00 93.44 184 GLN A C 1
ATOM 1475 O O . GLN A 1 184 ? 12.773 -9.861 -7.750 1.00 93.44 184 GLN A O 1
ATOM 1480 N N . PHE A 1 185 ? 12.855 -7.909 -8.865 1.00 94.75 185 PHE A N 1
ATOM 1481 C CA . PHE A 1 185 ? 12.371 -8.406 -10.148 1.00 94.75 185 PHE A CA 1
ATOM 1482 C C . PHE A 1 185 ? 12.860 -7.473 -11.250 1.00 94.75 185 PHE A C 1
ATOM 1484 O O . PHE A 1 185 ? 13.438 -6.423 -10.963 1.00 94.75 185 PHE A O 1
ATOM 1491 N N . GLN A 1 186 ? 12.642 -7.843 -12.507 1.00 95.12 186 GLN A N 1
ATOM 1492 C CA . GLN A 1 186 ? 13.030 -6.997 -13.631 1.00 95.12 186 GLN A CA 1
ATOM 1493 C C . GLN A 1 186 ? 11.809 -6.545 -14.409 1.00 95.12 186 GLN A C 1
ATOM 1495 O O . GLN A 1 186 ? 10.888 -7.326 -14.658 1.00 95.12 186 GLN A O 1
ATOM 1500 N N . TRP A 1 187 ? 11.840 -5.291 -14.839 1.00 93.19 187 TRP A N 1
ATOM 1501 C CA . TRP A 1 187 ? 10.867 -4.722 -15.750 1.00 93.19 187 TRP A CA 1
ATOM 1502 C C . TRP A 1 187 ? 11.548 -4.368 -17.066 1.00 93.19 187 TRP A C 1
ATOM 1504 O O . TRP A 1 187 ? 12.494 -3.589 -17.113 1.00 93.19 187 TRP A O 1
ATOM 1514 N N . ILE A 1 188 ? 11.089 -4.990 -18.144 1.00 91.19 188 ILE A N 1
ATOM 1515 C CA . ILE A 1 188 ? 11.660 -4.865 -19.477 1.00 91.19 188 ILE A CA 1
ATOM 1516 C C . ILE A 1 188 ? 10.719 -3.987 -20.295 1.00 91.19 188 ILE A C 1
ATOM 1518 O O . ILE A 1 188 ? 9.617 -4.415 -20.658 1.00 91.19 188 ILE A O 1
ATOM 1522 N N . LEU A 1 189 ? 11.160 -2.765 -20.574 1.00 88.88 189 LEU A N 1
ATOM 1523 C CA . LEU A 1 189 ? 10.428 -1.793 -21.373 1.00 88.88 189 LEU A CA 1
ATOM 1524 C C . LEU A 1 189 ? 10.874 -1.876 -22.840 1.00 88.88 189 LEU A C 1
ATOM 1526 O O . LEU A 1 189 ? 12.079 -1.916 -23.112 1.00 88.88 189 LEU A O 1
ATOM 1530 N N . PRO A 1 190 ? 9.924 -1.938 -23.788 1.00 83.56 190 PRO A N 1
ATOM 1531 C CA . PRO A 1 190 ? 10.238 -1.954 -25.207 1.00 83.56 190 PRO A CA 1
ATOM 1532 C C . PRO A 1 190 ? 10.695 -0.572 -25.680 1.00 83.56 190 PRO A C 1
ATOM 1534 O O . PRO A 1 190 ? 10.377 0.443 -25.062 1.00 83.56 190 PRO A O 1
ATOM 1537 N N . ASP A 1 191 ? 11.393 -0.558 -26.812 1.00 75.75 191 ASP A N 1
ATOM 1538 C CA . ASP A 1 191 ? 11.796 0.648 -27.535 1.00 75.75 191 ASP A CA 1
ATOM 1539 C C . ASP A 1 191 ? 10.591 1.257 -28.265 1.00 75.75 191 ASP A C 1
ATOM 1541 O O . ASP A 1 191 ? 10.414 1.110 -29.475 1.00 75.75 191 ASP A O 1
ATOM 1545 N N . ILE A 1 192 ? 9.661 1.823 -27.500 1.00 67.75 192 ILE A N 1
ATOM 1546 C CA . ILE A 1 192 ? 8.556 2.589 -28.062 1.00 67.75 192 ILE A CA 1
ATOM 1547 C C . ILE A 1 192 ? 8.578 3.983 -27.456 1.00 67.75 192 ILE A C 1
ATOM 1549 O O . ILE A 1 192 ? 8.628 4.148 -26.237 1.00 67.75 192 ILE A O 1
ATOM 1553 N N . THR A 1 193 ? 8.460 4.993 -28.316 1.00 58.62 193 THR A N 1
ATOM 1554 C CA . THR A 1 193 ? 8.186 6.378 -27.927 1.00 58.62 193 THR A CA 1
ATOM 1555 C C . THR A 1 193 ? 6.748 6.467 -27.398 1.00 58.62 193 THR A C 1
ATOM 1557 O O . THR A 1 193 ? 5.822 6.930 -28.065 1.00 58.62 193 THR A O 1
ATOM 1560 N N . SER A 1 194 ? 6.516 5.910 -26.204 1.00 60.59 194 SER A N 1
ATOM 1561 C CA . SER A 1 194 ? 5.187 5.815 -25.603 1.00 60.59 194 SER A CA 1
ATOM 1562 C C . SER A 1 194 ? 4.647 7.209 -25.295 1.00 60.59 194 SER A C 1
ATOM 1564 O O . SER A 1 194 ? 5.250 7.978 -24.548 1.00 60.59 194 SER A O 1
ATOM 1566 N N . LYS A 1 195 ? 3.460 7.522 -25.828 1.00 64.06 195 LYS A N 1
ATOM 1567 C CA . LYS A 1 195 ? 2.730 8.763 -25.514 1.00 64.06 195 LYS A CA 1
ATOM 1568 C C . LYS A 1 195 ? 2.215 8.790 -24.070 1.00 64.06 195 LYS A C 1
ATOM 1570 O O . LYS A 1 195 ? 1.915 9.864 -23.555 1.00 64.06 195 LYS A O 1
ATOM 1575 N N . GLU A 1 196 ? 2.125 7.629 -23.420 1.00 68.50 196 GLU A N 1
ATOM 1576 C CA . GLU A 1 196 ? 1.623 7.475 -22.054 1.00 68.50 196 GLU A CA 1
ATOM 1577 C C . GLU A 1 196 ? 2.703 6.921 -21.106 1.00 68.50 196 GLU A C 1
ATOM 1579 O O . GLU A 1 196 ? 3.494 6.064 -21.513 1.00 68.50 196 GLU A O 1
ATOM 1584 N N . PRO A 1 197 ? 2.750 7.359 -19.832 1.00 76.44 197 PRO A N 1
ATOM 1585 C CA . PRO A 1 197 ? 3.693 6.817 -18.859 1.00 76.44 197 PRO A CA 1
ATOM 1586 C C . PRO A 1 197 ? 3.447 5.326 -18.607 1.00 76.44 197 PRO A C 1
ATOM 1588 O O . PRO A 1 197 ? 2.346 4.930 -18.212 1.00 76.44 197 PRO A O 1
ATOM 1591 N N . ALA A 1 198 ? 4.491 4.514 -18.756 1.00 85.19 198 ALA A N 1
ATOM 1592 C CA . ALA A 1 198 ? 4.486 3.125 -18.328 1.00 85.19 198 ALA A CA 1
ATOM 1593 C C . ALA A 1 198 ? 4.372 3.076 -16.799 1.00 85.19 198 ALA A C 1
ATOM 1595 O O . ALA A 1 198 ? 5.019 3.856 -16.097 1.00 85.19 198 ALA A O 1
ATOM 1596 N N . ARG A 1 199 ? 3.543 2.181 -16.260 1.00 87.44 199 ARG A N 1
ATOM 1597 C CA . ARG A 1 199 ? 3.327 2.060 -14.815 1.00 87.44 199 ARG A CA 1
ATOM 1598 C C . ARG A 1 199 ? 3.694 0.671 -14.339 1.00 87.44 199 ARG A C 1
ATOM 1600 O O . ARG A 1 199 ? 3.360 -0.303 -15.006 1.00 87.44 199 ARG A O 1
ATOM 1607 N N . CYS A 1 200 ? 4.298 0.604 -13.162 1.00 86.69 200 CYS A N 1
ATOM 1608 C CA . CYS A 1 200 ? 4.506 -0.630 -12.420 1.00 86.69 200 CYS A CA 1
ATOM 1609 C C . CYS A 1 200 ? 3.930 -0.485 -11.009 1.00 86.69 200 CYS A C 1
ATOM 1611 O O . CYS A 1 200 ? 4.027 0.581 -10.389 1.00 86.69 200 CYS A O 1
ATOM 1613 N N . TYR A 1 201 ? 3.297 -1.546 -10.523 1.00 86.62 201 TYR A N 1
ATOM 1614 C CA . TYR A 1 201 ? 2.714 -1.622 -9.191 1.00 86.62 201 TYR A CA 1
ATOM 1615 C C . TYR A 1 201 ? 2.869 -3.031 -8.627 1.00 86.62 201 TYR A C 1
ATOM 1617 O O . TYR A 1 201 ? 2.996 -4.001 -9.368 1.00 86.62 201 TYR A O 1
ATOM 1625 N N . VAL A 1 202 ? 2.871 -3.128 -7.299 1.00 86.75 202 VAL A N 1
ATOM 1626 C CA . VAL A 1 202 ? 2.999 -4.396 -6.579 1.00 86.75 202 VAL A CA 1
ATOM 1627 C C . VAL A 1 202 ? 1.848 -4.514 -5.596 1.00 86.75 202 VAL A C 1
ATOM 1629 O O . VAL A 1 202 ? 1.516 -3.555 -4.895 1.00 86.75 202 VAL A O 1
ATOM 1632 N N . LYS A 1 203 ? 1.231 -5.690 -5.568 1.00 85.81 203 LYS A N 1
ATOM 1633 C CA . LYS A 1 203 ? 0.084 -6.029 -4.733 1.00 85.81 203 LYS A CA 1
ATOM 1634 C C . LYS A 1 203 ? 0.451 -7.156 -3.781 1.00 85.81 203 LYS A C 1
ATOM 1636 O O . LYS A 1 203 ? 1.174 -8.081 -4.147 1.00 85.81 203 LYS A O 1
ATOM 1641 N N . ASP A 1 204 ? -0.102 -7.089 -2.578 1.00 83.81 204 ASP A N 1
ATOM 1642 C CA . ASP A 1 204 ? -0.186 -8.231 -1.675 1.00 83.81 204 ASP A CA 1
ATOM 1643 C C . ASP A 1 204 ? -1.504 -8.978 -1.944 1.00 83.81 204 ASP A C 1
ATOM 1645 O O . ASP A 1 204 ? -2.569 -8.413 -1.681 1.00 83.81 204 ASP A O 1
ATOM 1649 N N . PRO A 1 205 ? -1.470 -10.227 -2.450 1.00 78.25 205 PRO A N 1
ATOM 1650 C CA . PRO A 1 205 ? -2.671 -11.025 -2.692 1.00 78.25 205 PRO A CA 1
ATOM 1651 C C . PRO A 1 205 ? -3.521 -11.249 -1.436 1.00 78.25 205 PRO A C 1
ATOM 1653 O O . PRO A 1 205 ? -4.722 -11.478 -1.544 1.00 78.25 205 PRO A O 1
ATOM 1656 N N . GLN A 1 206 ? -2.914 -11.187 -0.245 1.00 76.06 206 GLN A N 1
ATOM 1657 C CA . GLN A 1 206 ? -3.618 -11.341 1.030 1.00 76.06 206 GLN A CA 1
ATOM 1658 C C . GLN A 1 206 ? -4.209 -10.023 1.547 1.00 76.06 206 GLN A C 1
ATOM 1660 O O . GLN A 1 206 ? -4.918 -10.032 2.550 1.00 76.06 206 GLN A O 1
ATOM 1665 N N . GLY A 1 207 ? -3.898 -8.891 0.903 1.00 71.62 207 GLY A N 1
ATOM 1666 C CA . GLY A 1 207 ? -4.397 -7.569 1.278 1.00 71.62 207 GLY A CA 1
ATOM 1667 C C . GLY A 1 207 ? -3.941 -7.078 2.654 1.00 71.62 207 GLY A C 1
ATOM 1668 O O . GLY A 1 207 ? -4.534 -6.132 3.172 1.00 71.62 207 GLY A O 1
ATOM 1669 N N . LYS A 1 208 ? -2.915 -7.694 3.259 1.00 69.44 208 LYS A N 1
ATOM 1670 C CA . LYS A 1 208 ? -2.374 -7.310 4.571 1.00 69.44 208 LYS A CA 1
ATOM 1671 C C . LYS A 1 208 ? -1.501 -6.067 4.450 1.00 69.44 208 LYS A C 1
ATOM 1673 O O . LYS A 1 208 ? -1.615 -5.163 5.277 1.00 69.44 208 LYS A O 1
ATOM 1678 N N . ILE A 1 209 ? -0.696 -5.992 3.394 1.00 66.75 209 ILE A N 1
ATOM 1679 C CA . ILE A 1 209 ? 0.151 -4.843 3.066 1.00 66.75 209 ILE A CA 1
ATOM 1680 C C . ILE A 1 209 ? -0.601 -3.910 2.117 1.00 66.75 209 ILE A C 1
ATOM 1682 O O . ILE A 1 209 ? -1.163 -4.343 1.110 1.00 66.75 209 ILE A O 1
ATOM 1686 N N . LEU A 1 210 ? -0.588 -2.613 2.416 1.00 66.12 210 LEU A N 1
ATOM 1687 C CA . LEU A 1 210 ? -1.176 -1.616 1.532 1.00 66.12 210 LEU A CA 1
ATOM 1688 C C . LEU A 1 210 ? -0.380 -1.491 0.233 1.00 66.12 210 LEU A C 1
ATOM 1690 O O . LEU A 1 210 ? 0.856 -1.479 0.224 1.00 66.12 210 LEU A O 1
ATOM 1694 N N . ILE A 1 211 ? -1.123 -1.368 -0.867 1.00 58.47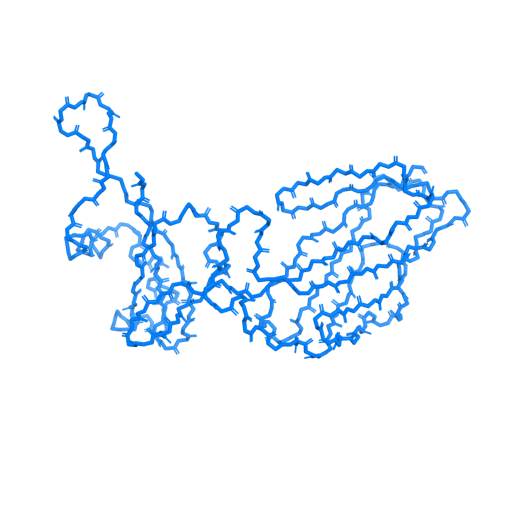 211 ILE A N 1
ATOM 1695 C CA . ILE A 1 211 ? -0.586 -1.160 -2.212 1.00 58.47 211 ILE A CA 1
ATOM 1696 C C . ILE A 1 211 ? 0.235 0.129 -2.202 1.00 58.47 211 ILE A C 1
ATOM 1698 O O . ILE A 1 211 ? -0.270 1.188 -1.833 1.00 58.47 211 ILE A O 1
ATOM 1702 N N . SER A 1 212 ? 1.496 0.050 -2.622 1.00 56.78 212 SER A N 1
ATOM 1703 C CA . SER A 1 212 ? 2.350 1.230 -2.681 1.00 56.78 212 SER A CA 1
ATOM 1704 C C . SER A 1 212 ? 2.387 1.869 -4.041 1.00 56.78 212 SER A C 1
ATOM 1706 O O . SER A 1 212 ? 2.497 1.158 -5.040 1.00 56.78 212 SER A O 1
ATOM 1708 N N . LYS A 1 213 ? 2.433 3.204 -4.009 1.00 58.97 213 LYS A N 1
ATOM 1709 C CA . LYS A 1 213 ? 3.094 4.113 -4.950 1.00 58.97 213 LYS A CA 1
ATOM 1710 C C . LYS A 1 213 ? 3.314 3.520 -6.342 1.00 58.97 213 LYS A C 1
ATOM 1712 O O . LYS A 1 213 ? 4.257 2.762 -6.566 1.00 58.97 213 LYS A O 1
ATOM 1717 N N . SER A 1 214 ? 2.469 3.911 -7.295 1.00 58.06 214 SER A N 1
ATOM 1718 C CA . SER A 1 214 ? 2.705 3.580 -8.701 1.00 58.06 214 SER A CA 1
ATOM 1719 C C . SER A 1 214 ? 4.040 4.179 -9.134 1.00 58.06 214 SER A C 1
ATOM 1721 O O . SER A 1 214 ? 4.217 5.396 -9.020 1.00 58.06 214 SER A O 1
ATOM 1723 N N . LEU A 1 215 ? 4.941 3.357 -9.662 1.00 67.69 215 LEU A N 1
ATOM 1724 C CA . LEU A 1 215 ? 6.140 3.858 -10.314 1.00 67.69 215 LEU A CA 1
ATOM 1725 C C . LEU A 1 215 ? 5.775 4.211 -11.750 1.00 67.69 215 LEU A C 1
ATOM 1727 O O . LEU A 1 215 ? 5.243 3.367 -12.475 1.00 67.69 215 LEU A O 1
ATOM 1731 N N . ARG A 1 216 ? 6.006 5.466 -12.142 1.00 73.56 216 ARG A N 1
ATOM 1732 C CA . ARG A 1 216 ? 5.670 5.967 -13.478 1.00 73.56 216 ARG A CA 1
ATOM 1733 C C . ARG A 1 216 ? 6.952 6.252 -14.242 1.00 73.56 216 ARG A C 1
ATOM 1735 O O . ARG A 1 216 ? 7.742 7.087 -13.812 1.00 73.56 216 ARG A O 1
ATOM 1742 N N . VAL A 1 217 ? 7.126 5.578 -15.371 1.00 70.06 217 VAL A N 1
ATOM 1743 C CA . VAL A 1 217 ? 8.246 5.786 -16.286 1.00 70.06 217 VAL A CA 1
ATOM 1744 C C . VAL A 1 217 ? 7.738 6.485 -17.532 1.00 70.06 217 VAL A C 1
ATOM 1746 O O . VAL A 1 217 ? 6.866 5.967 -18.232 1.00 70.06 217 VAL A O 1
ATOM 1749 N N . LYS A 1 218 ? 8.292 7.657 -17.827 1.00 73.38 218 LYS A N 1
ATOM 1750 C CA . LYS A 1 218 ? 8.163 8.247 -19.157 1.00 73.38 218 LYS A CA 1
ATOM 1751 C C . LYS A 1 218 ? 9.318 7.731 -20.013 1.00 73.38 218 LYS A C 1
ATOM 1753 O O . LYS A 1 218 ? 10.474 7.858 -19.615 1.00 73.38 218 LYS A O 1
ATOM 1758 N N . CYS A 1 219 ? 8.974 7.116 -21.141 1.00 63.66 219 CYS A N 1
ATOM 1759 C CA . CYS A 1 219 ? 9.945 6.668 -22.133 1.00 63.66 219 CYS A CA 1
ATOM 1760 C C . CYS A 1 219 ? 10.346 7.893 -22.961 1.00 63.66 219 CYS A C 1
ATOM 1762 O O . CYS A 1 219 ? 9.463 8.568 -23.505 1.00 63.66 219 CYS A O 1
ATOM 1764 N N . CYS A 1 220 ? 11.639 8.207 -22.966 1.00 61.09 220 CYS A N 1
ATOM 1765 C CA . CYS A 1 220 ? 12.235 9.285 -23.746 1.00 61.09 220 CYS A CA 1
ATOM 1766 C C . CYS A 1 220 ? 13.129 8.694 -24.831 1.00 61.09 220 CYS A C 1
ATOM 1768 O O . CYS A 1 220 ? 13.846 7.712 -24.513 1.00 61.09 220 CYS A O 1
#

Nearest PDB structures (foldseek):
  7tcc-assembly1_N  TM=4.418E-01  e=1.280E-01  Homo sapiens
  1x4y-assembly1_A  TM=3.924E-01  e=1.882E-01  Mus musculus
  7x93-assembly1_F  TM=4.211E-01  e=7.887E-01  Homo sapiens
  5bv7-assembly1_B  TM=2.503E-01  e=8.806E-01  Homo sapiens
  7x9e-assembly2_D  TM=2.643E-01  e=2.374E+00  Homo sapiens